Protein AF-0000000078665768 (afdb_homodimer)

Sequence (194 aa):
MGDEWSQWLDFDKANVEAVPESPGVCVMHARMKILYIGASPNIRQELMGRLSDPCTAKAKRFRYIVTPAFESVKEQQVKEYVGKHGKLPPCMEEQNTMGDEWSQWLDFDKANVEAVPESPGVCVMHARMKILYIGASPNIRQELMGRLSDPCTAKAKRFRYIVTPAFESVKEQQVKEYVGKHGKLPPCMEEQNT

Solvent-accessible surface area (backbone atoms only — not comparable to full-atom values): 10447 Å² total; per-residue (Å²): 133,69,91,49,69,51,68,82,35,63,59,43,71,71,55,43,69,69,42,61,86,36,26,5,29,37,41,28,24,34,59,72,42,58,32,37,77,43,60,31,75,35,32,25,59,51,51,56,56,35,65,72,31,81,67,53,48,60,32,42,30,30,32,40,31,55,34,90,60,17,67,61,50,36,51,50,53,51,50,53,48,27,73,74,66,73,47,72,38,71,62,63,53,78,74,78,118,132,72,91,48,70,51,69,82,35,64,59,44,70,71,57,44,69,67,40,61,87,36,27,6,29,38,42,29,24,34,60,71,42,59,32,37,76,44,60,32,76,34,32,26,60,51,51,57,56,35,64,73,31,81,65,52,47,60,31,42,29,30,30,40,31,56,32,92,58,17,66,61,52,35,52,51,52,49,48,52,46,27,71,74,65,72,48,73,37,70,60,63,53,78,75,77,117

Radius of gyration: 19.78 Å; Cα contacts (8 Å, |Δi|>4): 374; chains: 2; bounding box: 42×54×40 Å

Secondary structure (DSSP, 8-state):
--SSPPPPEE-SHHHHHTS-SSSEEEEEEPPP-EEEEEEESSHHHHHHHHHS-TTGGG--EEEEEE-TTHHHHHHHHHHHHHHHHSS--GGGS----/--SSPPPPEE-SHHHHHTS-SSSEEEEEEPPP-EEEEEEESSHHHHHHHHHS-TTGGG--EEEEEE-TTHHHHHHHHHHHHHHHHSS--GGGS----

Foldseek 3Di:
DDPDDDPDDPPDPVVVVVDDPDDDDDDDDDPDADQDQDFDPDVVVVVVVLCPPPRSVPDDDDDDDDDPPRVVVSVVVQVVVCVVVVDGHNNVPPPPD/DDPDDDPDDPPDPVVVVPDDPDDDDDDDDDPDADQDQDFDPDVVVVVVVLCPPPRSVPDDDDDDDDDPPRVVVSVVVQVVVCVVVVDGRNNVPPPPD

Nearest PDB structures (foldseek):
  6sgb-assembly1_DJ  TM=1.746E-01  e=7.276E+00  Trypanosoma brucei brucei

Organism: Nitrososphaera gargensis (strain Ga9.2) (NCBI:txid1237085)

Structure (mmCIF, N/CA/C/O backbone):
data_AF-0000000078665768-model_v1
#
loop_
_entity.id
_entity.type
_entity.pdbx_description
1 polymer 'GIY-YIG domain-containing protein'
#
loop_
_atom_site.group_PDB
_atom_site.id
_atom_site.type_symbol
_atom_site.label_atom_id
_atom_site.label_alt_id
_atom_site.label_comp_id
_atom_site.label_asym_id
_atom_site.label_entity_id
_atom_site.label_seq_id
_atom_site.pdbx_PDB_ins_code
_atom_site.Cartn_x
_atom_site.Cartn_y
_atom_site.Cartn_z
_atom_site.occupancy
_atom_site.B_iso_or_equiv
_atom_site.auth_seq_id
_atom_site.auth_comp_id
_atom_site.auth_asym_id
_atom_site.auth_atom_id
_atom_site.pdbx_PDB_model_num
ATOM 1 N N . MET A 1 1 ? 20.344 -18.969 -12.859 1 39.56 1 MET A N 1
ATOM 2 C CA . MET A 1 1 ? 19.578 -17.766 -12.539 1 39.56 1 MET A CA 1
ATOM 3 C C . MET A 1 1 ? 19.125 -17.797 -11.078 1 39.56 1 MET A C 1
ATOM 5 O O . MET A 1 1 ? 18.484 -18.75 -10.633 1 39.56 1 MET A O 1
ATOM 9 N N . GLY A 1 2 ? 19.656 -17.172 -10.039 1 49.53 2 GLY A N 1
ATOM 10 C CA . GLY A 1 2 ? 19.891 -17.406 -8.625 1 49.53 2 GLY A CA 1
ATOM 11 C C . GLY A 1 2 ? 18.656 -17.188 -7.77 1 49.53 2 GLY A C 1
ATOM 12 O O . GLY A 1 2 ? 17.672 -16.594 -8.234 1 49.53 2 GLY A O 1
ATOM 13 N N . ASP A 1 3 ? 18.375 -18.031 -6.629 1 68.06 3 ASP A N 1
ATOM 14 C CA . ASP A 1 3 ? 17.438 -18.297 -5.531 1 68.06 3 ASP A CA 1
ATOM 15 C C . ASP A 1 3 ? 17.125 -17.016 -4.773 1 68.06 3 ASP A C 1
ATOM 17 O O . ASP A 1 3 ? 17.016 -17.016 -3.547 1 68.06 3 ASP A O 1
ATOM 21 N N . GLU A 1 4 ? 17.125 -15.836 -5.637 1 89 4 GLU A N 1
ATOM 22 C CA . GLU A 1 4 ? 16.766 -14.609 -4.926 1 89 4 GLU A CA 1
ATOM 23 C C . GLU A 1 4 ? 15.523 -13.961 -5.52 1 89 4 GLU A C 1
ATOM 25 O O . GLU A 1 4 ? 15.234 -14.133 -6.703 1 89 4 GLU A O 1
ATOM 30 N N . TRP A 1 5 ? 14.867 -13.234 -4.77 1 95.62 5 TRP A N 1
ATOM 31 C CA . TRP A 1 5 ? 13.703 -12.477 -5.227 1 95.62 5 TRP A CA 1
ATOM 32 C C . TRP A 1 5 ? 14.125 -11.352 -6.168 1 95.62 5 TRP A C 1
ATOM 34 O O . TRP A 1 5 ? 15.141 -10.695 -5.945 1 95.62 5 TRP A O 1
ATOM 44 N N . SER A 1 6 ? 13.32 -11.164 -7.172 1 96.5 6 SER A N 1
ATOM 45 C CA . SER A 1 6 ? 13.523 -10.016 -8.047 1 96.5 6 SER A CA 1
ATOM 46 C C . SER A 1 6 ? 13.25 -8.703 -7.32 1 96.5 6 SER A C 1
ATOM 48 O O . SER A 1 6 ? 12.711 -8.703 -6.211 1 96.5 6 SER A O 1
ATOM 50 N N . GLN A 1 7 ? 13.664 -7.566 -7.953 1 95.12 7 GLN A N 1
ATOM 51 C CA . GLN A 1 7 ? 13.133 -6.281 -7.512 1 95.12 7 GLN A CA 1
ATOM 52 C C . GLN A 1 7 ? 11.641 -6.168 -7.809 1 95.12 7 GLN A C 1
ATOM 54 O O . GLN A 1 7 ? 11.094 -6.957 -8.586 1 95.12 7 GLN A O 1
ATOM 59 N N . TRP A 1 8 ? 11.023 -5.238 -7.09 1 95 8 TRP A N 1
ATOM 60 C CA . TRP A 1 8 ? 9.648 -4.938 -7.457 1 95 8 TRP A CA 1
ATOM 61 C C . TRP A 1 8 ? 9.57 -4.328 -8.852 1 95 8 TRP A C 1
ATOM 63 O O . TRP A 1 8 ? 10.32 -3.395 -9.164 1 95 8 TRP A O 1
ATOM 73 N N . LEU A 1 9 ? 8.734 -4.891 -9.648 1 97.38 9 LEU A N 1
ATOM 74 C CA . LEU A 1 9 ? 8.539 -4.445 -11.023 1 97.38 9 LEU A CA 1
ATOM 75 C C . LEU A 1 9 ? 7.117 -3.947 -11.234 1 97.38 9 LEU A C 1
ATOM 77 O O . LEU A 1 9 ? 6.172 -4.492 -10.664 1 97.38 9 LEU A O 1
ATOM 81 N N . ASP A 1 10 ? 6.98 -2.906 -12.07 1 96.88 10 ASP A N 1
ATOM 82 C CA . ASP A 1 10 ? 5.621 -2.498 -12.422 1 96.88 10 ASP A CA 1
ATOM 83 C C . ASP A 1 10 ? 4.84 -3.656 -13.031 1 96.88 10 ASP A C 1
ATOM 85 O O . ASP A 1 10 ? 5.383 -4.426 -13.828 1 96.88 10 ASP A O 1
ATOM 89 N N . PHE A 1 11 ? 3.629 -3.781 -12.625 1 97.44 11 PHE A N 1
ATOM 90 C CA . PHE A 1 11 ? 2.816 -4.871 -13.156 1 97.44 11 PHE A CA 1
ATOM 91 C C . PHE A 1 11 ? 2.184 -4.473 -14.484 1 97.44 11 PHE A C 1
ATOM 93 O O . PHE A 1 11 ? 1.053 -3.984 -14.516 1 97.44 11 PHE A O 1
ATOM 100 N N . ASP A 1 12 ? 2.891 -4.684 -15.477 1 96.81 12 ASP A N 1
ATOM 101 C CA . ASP A 1 12 ? 2.449 -4.426 -16.844 1 96.81 12 ASP A CA 1
ATOM 102 C C . ASP A 1 12 ? 2.984 -5.484 -17.812 1 96.81 12 ASP A C 1
ATOM 104 O O . ASP A 1 12 ? 3.807 -6.316 -17.422 1 96.81 12 ASP A O 1
ATOM 108 N N . LYS A 1 13 ? 2.447 -5.504 -19.031 1 96.75 13 LYS A N 1
ATOM 109 C CA . LYS A 1 13 ? 2.742 -6.559 -20 1 96.75 13 LYS A CA 1
ATOM 110 C C . LYS A 1 13 ? 4.238 -6.625 -20.297 1 96.75 13 LYS A C 1
ATOM 112 O O . LYS A 1 13 ? 4.805 -7.715 -20.406 1 96.75 13 LYS A O 1
ATOM 117 N N . ALA A 1 14 ? 4.852 -5.543 -20.406 1 98.06 14 ALA A N 1
ATOM 118 C CA . ALA A 1 14 ? 6.27 -5.496 -20.75 1 98.06 14 ALA A CA 1
ATOM 119 C C . ALA A 1 14 ? 7.113 -6.195 -19.688 1 98.06 14 ALA A C 1
ATOM 121 O O . ALA A 1 14 ? 7.953 -7.039 -20 1 98.06 14 ALA A O 1
ATOM 122 N N . ASN A 1 15 ? 6.883 -5.848 -18.453 1 98.31 15 ASN A N 1
ATOM 123 C CA . ASN A 1 15 ? 7.641 -6.453 -17.359 1 98.31 15 ASN A CA 1
ATOM 124 C C . ASN A 1 15 ? 7.309 -7.934 -17.203 1 98.31 15 ASN A C 1
ATOM 126 O O . ASN A 1 15 ? 8.18 -8.742 -16.875 1 98.31 15 ASN A O 1
ATOM 130 N N . VAL A 1 16 ? 6.078 -8.297 -17.406 1 97.88 16 VAL A N 1
ATOM 131 C CA . VAL A 1 16 ? 5.645 -9.68 -17.281 1 97.88 16 VAL A CA 1
ATOM 132 C C . VAL A 1 16 ? 6.297 -10.539 -18.359 1 97.88 16 VAL A C 1
ATOM 134 O O . VAL A 1 16 ? 6.746 -11.656 -18.094 1 97.88 16 VAL A O 1
ATOM 137 N N . GLU A 1 17 ? 6.398 -10.016 -19.531 1 97.81 17 GLU A N 1
ATOM 138 C CA . GLU A 1 17 ? 6.98 -10.758 -20.656 1 97.81 17 GLU A CA 1
ATOM 139 C C . GLU A 1 17 ? 8.469 -11 -20.438 1 97.81 17 GLU A C 1
ATOM 141 O O . GLU A 1 17 ? 9.047 -11.914 -21.031 1 97.81 17 GLU A O 1
ATOM 146 N N . ALA A 1 18 ? 9.07 -10.211 -19.625 1 97.88 18 ALA A N 1
ATOM 147 C CA . ALA A 1 18 ? 10.5 -10.336 -19.344 1 97.88 18 ALA A CA 1
ATOM 148 C C . ALA A 1 18 ? 10.758 -11.398 -18.281 1 97.88 18 ALA A C 1
ATOM 150 O O . ALA A 1 18 ? 11.906 -11.805 -18.078 1 97.88 18 ALA A O 1
ATOM 151 N N . VAL A 1 19 ? 9.742 -11.867 -17.625 1 97.62 19 VAL A N 1
ATOM 152 C CA . VAL A 1 19 ? 9.875 -12.898 -16.609 1 97.62 19 VAL A CA 1
ATOM 153 C C . VAL A 1 19 ? 10.211 -14.234 -17.266 1 97.62 19 VAL A C 1
ATOM 155 O O . VAL A 1 19 ? 9.633 -14.586 -18.297 1 97.62 19 VAL A O 1
ATOM 158 N N . PRO A 1 20 ? 11.109 -14.953 -16.625 1 97.81 20 PRO A N 1
ATOM 159 C CA . PRO A 1 20 ? 11.477 -16.25 -17.219 1 97.81 20 PRO A CA 1
ATOM 160 C C . PRO A 1 20 ? 10.32 -17.25 -17.203 1 97.81 20 PRO A C 1
ATOM 162 O O . PRO A 1 20 ? 9.484 -17.219 -16.312 1 97.81 20 PRO A O 1
ATOM 165 N N . GLU A 1 21 ? 10.297 -18.188 -18.25 1 97.81 21 GLU A N 1
ATOM 166 C CA . GLU A 1 21 ? 9.406 -19.344 -18.266 1 97.81 21 GLU A CA 1
ATOM 167 C C . GLU A 1 21 ? 9.953 -20.484 -17.406 1 97.81 21 GLU A C 1
ATOM 169 O O . GLU A 1 21 ? 10.469 -21.469 -17.938 1 97.81 21 GLU A O 1
ATOM 174 N N . SER A 1 22 ? 9.891 -20.359 -16.141 1 97.94 22 SER A N 1
ATOM 175 C CA . SER A 1 22 ? 10.438 -21.281 -15.156 1 97.94 22 SER A CA 1
ATOM 176 C C . SER A 1 22 ? 9.539 -21.391 -13.93 1 97.94 22 SER A C 1
ATOM 178 O O . SER A 1 22 ? 8.703 -20.516 -13.695 1 97.94 22 SER A O 1
ATOM 180 N N . PRO A 1 23 ? 9.633 -22.547 -13.266 1 98.31 23 PRO A N 1
ATOM 181 C CA . PRO A 1 23 ? 8.875 -22.641 -12.023 1 98.31 23 PRO A CA 1
ATOM 182 C C . PRO A 1 23 ? 9.227 -21.531 -11.039 1 98.31 23 PRO A C 1
ATOM 184 O O . PRO A 1 23 ? 10.391 -21.125 -10.938 1 98.31 23 PRO A O 1
ATOM 187 N N . GLY A 1 24 ? 8.211 -20.969 -10.391 1 98.12 24 GLY A N 1
ATOM 188 C CA . GLY A 1 24 ? 8.508 -19.891 -9.461 1 98.12 24 GLY A CA 1
ATOM 189 C C . GLY A 1 24 ? 7.293 -19.406 -8.688 1 98.12 24 GLY A C 1
ATOM 190 O O . GLY A 1 24 ? 6.223 -20.016 -8.766 1 98.12 24 GLY A O 1
ATOM 191 N N . VAL A 1 25 ? 7.508 -18.438 -7.816 1 98.44 25 VAL A N 1
ATOM 192 C CA . VAL A 1 25 ? 6.504 -17.781 -6.977 1 98.44 25 VAL A CA 1
ATOM 193 C C . VAL A 1 25 ? 6.441 -16.297 -7.297 1 98.44 25 VAL A C 1
ATOM 195 O O . VAL A 1 25 ? 7.473 -15.672 -7.57 1 98.44 25 VAL A O 1
ATOM 198 N N . CYS A 1 26 ? 5.211 -15.75 -7.258 1 98.31 26 CYS A N 1
ATOM 199 C CA . CYS A 1 26 ? 5.062 -14.305 -7.441 1 98.31 26 CYS A CA 1
ATOM 200 C C . CYS A 1 26 ? 4.215 -13.703 -6.328 1 98.31 26 CYS A C 1
ATOM 202 O O . CYS A 1 26 ? 3.365 -14.383 -5.75 1 98.31 26 CYS A O 1
ATOM 204 N N . VAL A 1 27 ? 4.512 -12.469 -6.012 1 97.5 27 VAL A N 1
ATOM 205 C CA . VAL A 1 27 ? 3.76 -11.656 -5.059 1 97.5 27 VAL A CA 1
ATOM 206 C C . VAL A 1 27 ? 3.355 -10.336 -5.711 1 97.5 27 VAL A C 1
ATOM 208 O O . VAL A 1 27 ? 4.168 -9.695 -6.375 1 97.5 27 VAL A O 1
ATOM 211 N N . MET A 1 28 ? 2.062 -10.008 -5.582 1 97.62 28 MET A N 1
ATOM 212 C CA . MET A 1 28 ? 1.532 -8.789 -6.184 1 97.62 28 MET A CA 1
ATOM 213 C C . MET A 1 28 ? 0.94 -7.871 -5.121 1 97.62 28 MET A C 1
ATOM 215 O O . MET A 1 28 ? 0.21 -8.328 -4.238 1 97.62 28 MET A O 1
ATOM 219 N N . HIS A 1 29 ? 1.256 -6.586 -5.199 1 95.25 29 HIS A N 1
ATOM 220 C CA . HIS A 1 29 ? 0.662 -5.652 -4.246 1 95.25 29 HIS A CA 1
ATOM 221 C C . HIS A 1 29 ? 0.034 -4.461 -4.957 1 95.25 29 HIS A C 1
ATOM 223 O O . HIS A 1 29 ? 0.433 -4.117 -6.074 1 95.25 29 HIS A O 1
ATOM 229 N N . ALA A 1 30 ? -1.021 -3.928 -4.293 1 90.31 30 ALA A N 1
ATOM 230 C CA . ALA A 1 30 ? -1.643 -2.693 -4.766 1 90.31 30 ALA A CA 1
ATOM 231 C C . ALA A 1 30 ? -0.787 -1.479 -4.418 1 90.31 30 ALA A C 1
ATOM 233 O O . ALA A 1 30 ? 0.245 -1.608 -3.754 1 90.31 30 ALA A O 1
ATOM 234 N N . ARG A 1 31 ? -1.158 -0.354 -4.984 1 83.81 31 ARG A N 1
ATOM 235 C CA . ARG A 1 31 ? -0.513 0.913 -4.652 1 83.81 31 ARG A CA 1
ATOM 236 C C . ARG A 1 31 ? -0.613 1.205 -3.16 1 83.81 31 ARG A C 1
ATOM 238 O O . ARG A 1 31 ? -1.545 0.749 -2.494 1 83.81 31 ARG A O 1
ATOM 245 N N . MET A 1 32 ? 0.444 1.87 -2.711 1 82.62 32 MET A N 1
ATOM 246 C CA . MET A 1 32 ? 0.333 2.387 -1.35 1 82.62 32 MET A CA 1
ATOM 247 C C . MET A 1 32 ? -0.966 3.166 -1.168 1 82.62 32 MET A C 1
ATOM 249 O O . MET A 1 32 ? -1.338 3.971 -2.023 1 82.62 32 MET A O 1
ATOM 253 N N . LYS A 1 33 ? -1.716 2.754 -0.225 1 86.81 33 LYS A N 1
ATOM 254 C CA . LYS A 1 33 ? -3.004 3.396 0.018 1 86.81 33 LYS A CA 1
ATOM 255 C C . LYS A 1 33 ? -2.861 4.57 0.982 1 86.81 33 LYS A C 1
ATOM 257 O O . LYS A 1 33 ? -2.607 4.375 2.172 1 86.81 33 LYS A O 1
ATOM 262 N N . ILE A 1 34 ? -2.941 5.754 0.447 1 94 34 ILE A N 1
ATOM 263 C CA . ILE A 1 34 ? -2.965 6.938 1.299 1 94 34 ILE A CA 1
ATOM 264 C C . ILE A 1 34 ? -4.254 6.957 2.121 1 94 34 ILE A C 1
ATOM 266 O O . ILE A 1 34 ? -5.348 6.793 1.576 1 94 34 ILE A O 1
ATOM 270 N N . LEU A 1 35 ? -4.098 7.109 3.428 1 94.94 35 LEU A N 1
ATOM 271 C CA . LEU A 1 35 ? -5.246 7.105 4.328 1 94.94 35 LEU A CA 1
ATOM 272 C C . LEU A 1 35 ? -5.66 8.531 4.684 1 94.94 35 LEU A C 1
ATOM 274 O O . LEU A 1 35 ? -6.84 8.797 4.922 1 94.94 35 LEU A O 1
ATOM 278 N N . TYR A 1 36 ? -4.645 9.383 4.742 1 97.31 36 TYR A N 1
ATOM 279 C CA . TYR A 1 36 ? -4.914 10.688 5.34 1 97.31 36 TYR A CA 1
ATOM 280 C C . TYR A 1 36 ? -3.906 11.727 4.867 1 97.31 36 TYR A C 1
ATOM 282 O O . TYR A 1 36 ? -2.715 11.43 4.746 1 97.31 36 TYR A O 1
ATOM 290 N N . ILE A 1 37 ? -4.461 12.859 4.574 1 97.94 37 ILE A N 1
ATOM 291 C CA . ILE A 1 37 ? -3.676 14.062 4.328 1 97.94 37 ILE A CA 1
ATOM 292 C C . ILE A 1 37 ? -4.133 15.172 5.273 1 97.94 37 ILE A C 1
ATOM 294 O O . ILE A 1 37 ? -5.301 15.57 5.254 1 97.94 37 ILE A O 1
ATOM 298 N N . GLY A 1 38 ? -3.207 15.656 6.039 1 97.5 38 GLY A N 1
ATOM 299 C CA . GLY A 1 38 ? -3.551 16.672 7.023 1 97.5 38 GLY A CA 1
ATOM 300 C C . GLY A 1 38 ? -2.648 17.891 6.961 1 97.5 38 GLY A C 1
ATOM 301 O O . GLY A 1 38 ? -1.585 17.859 6.34 1 97.5 38 GLY A O 1
ATOM 302 N N . ALA A 1 39 ? -3.131 18.984 7.555 1 97.62 39 ALA A N 1
ATOM 303 C CA . ALA A 1 39 ? -2.393 20.234 7.727 1 97.62 39 ALA A CA 1
ATOM 304 C C . ALA A 1 39 ? -2.76 20.906 9.039 1 97.62 39 ALA A C 1
ATOM 306 O O . ALA A 1 39 ? -3.896 20.797 9.508 1 97.62 39 ALA A O 1
ATOM 307 N N . SER A 1 40 ? -1.76 21.531 9.602 1 97.81 40 SER A N 1
ATOM 308 C CA . SER A 1 40 ? -1.971 22.219 10.875 1 97.81 40 SER A CA 1
ATOM 309 C C . SER A 1 40 ? -0.904 23.281 11.117 1 97.81 40 SER A C 1
ATOM 311 O O . SER A 1 40 ? 0.208 23.172 10.594 1 97.81 40 SER A O 1
ATOM 313 N N . PRO A 1 41 ? -1.251 24.312 11.938 1 98.12 41 PRO A N 1
ATOM 314 C CA . PRO A 1 41 ? -0.214 25.234 12.414 1 98.12 41 PRO A CA 1
ATOM 315 C C . PRO A 1 41 ? 0.793 24.578 13.344 1 98.12 41 PRO A C 1
ATOM 317 O O . PRO A 1 41 ? 1.843 25.141 13.641 1 98.12 41 PRO A O 1
ATOM 320 N N . ASN A 1 42 ? 0.449 23.438 13.742 1 98.06 42 ASN A N 1
ATOM 321 C CA . ASN A 1 42 ? 1.312 22.594 14.555 1 98.06 42 ASN A CA 1
ATOM 322 C C . ASN A 1 42 ? 1.242 21.141 14.117 1 98.06 42 ASN A C 1
ATOM 324 O O . ASN A 1 42 ? 0.434 20.359 14.633 1 98.06 42 ASN A O 1
ATOM 328 N N . ILE A 1 43 ? 2.215 20.734 13.266 1 97.69 43 ILE A N 1
ATOM 329 C CA . ILE A 1 43 ? 2.107 19.453 12.578 1 97.69 43 ILE A CA 1
ATOM 330 C C . ILE A 1 43 ? 2.367 18.312 13.562 1 97.69 43 ILE A C 1
ATOM 332 O O . ILE A 1 43 ? 1.804 17.234 13.422 1 97.69 43 ILE A O 1
ATOM 336 N N . ARG A 1 44 ? 3.205 18.547 14.57 1 98.06 44 ARG A N 1
ATOM 337 C CA . ARG A 1 44 ? 3.391 17.516 15.594 1 98.06 44 ARG A CA 1
ATOM 338 C C . ARG A 1 44 ? 2.076 17.203 16.297 1 98.06 44 ARG A C 1
ATOM 340 O O . ARG A 1 44 ? 1.722 16.031 16.453 1 98.06 44 ARG A O 1
ATOM 347 N N . GLN A 1 45 ? 1.338 18.219 16.672 1 97 45 GLN A N 1
ATOM 348 C CA . GLN A 1 45 ? 0.064 18.031 17.359 1 97 45 GLN A CA 1
ATOM 349 C C . GLN A 1 45 ? -0.941 17.312 16.469 1 97 45 GLN A C 1
ATOM 351 O O . GLN A 1 45 ? -1.698 16.469 16.938 1 97 45 GLN A O 1
ATOM 356 N N . GLU A 1 46 ? -0.965 17.703 15.266 1 96.19 46 GLU A N 1
ATOM 357 C CA . GLU A 1 46 ? -1.827 17.031 14.297 1 96.19 46 GLU A CA 1
ATOM 358 C C . GLU A 1 46 ? -1.546 15.531 14.266 1 96.19 46 GLU A C 1
ATOM 360 O O . GLU A 1 46 ? -2.465 14.719 14.391 1 96.19 46 GLU A O 1
ATOM 365 N N . LEU A 1 47 ? -0.315 15.148 14.188 1 97.69 47 LEU A N 1
ATOM 366 C CA . LEU A 1 47 ? 0.094 13.75 14.125 1 97.69 47 LEU A CA 1
ATOM 367 C C . LEU A 1 47 ? -0.201 13.039 15.445 1 97.69 47 LEU A C 1
ATOM 369 O O . LEU A 1 47 ? -0.64 11.891 15.445 1 97.69 47 LEU A O 1
ATOM 373 N N . MET A 1 48 ? 0.014 13.766 16.484 1 96.94 48 MET A N 1
ATOM 374 C CA . MET A 1 48 ? -0.284 13.18 17.797 1 96.94 48 MET A CA 1
ATOM 375 C C . MET A 1 48 ? -1.763 12.828 17.906 1 96.94 48 MET A C 1
ATOM 377 O O . MET A 1 48 ? -2.111 11.758 18.422 1 96.94 48 MET A O 1
ATOM 381 N N . GLY A 1 49 ? -2.582 13.664 17.406 1 95.56 49 GLY A N 1
ATOM 382 C CA . GLY A 1 49 ? -4.016 13.414 17.406 1 95.56 49 GLY A CA 1
ATOM 383 C C . GLY A 1 49 ? -4.402 12.211 16.562 1 95.56 49 GLY A C 1
ATOM 384 O O . GLY A 1 49 ? -5.348 11.492 16.891 1 95.56 49 GLY A O 1
ATOM 385 N N . ARG A 1 50 ? -3.645 11.945 15.57 1 96.25 50 ARG A N 1
ATOM 386 C CA . ARG A 1 50 ? -3.971 10.867 14.641 1 96.25 50 ARG A CA 1
ATOM 387 C C . ARG A 1 50 ? -3.588 9.508 15.219 1 96.25 50 ARG A C 1
ATOM 389 O O . ARG A 1 50 ? -4.09 8.477 14.781 1 96.25 50 ARG A O 1
ATOM 396 N N . LEU A 1 51 ? -2.744 9.5 16.234 1 95.94 51 LEU A N 1
ATOM 397 C CA . LEU A 1 51 ? -2.32 8.25 16.844 1 95.94 51 LEU A CA 1
ATOM 398 C C . LEU A 1 51 ? -3.486 7.578 17.562 1 95.94 51 LEU A C 1
ATOM 400 O O . LEU A 1 51 ? -3.541 6.348 17.656 1 95.94 51 LEU A O 1
ATOM 404 N N . SER A 1 52 ? -4.367 8.398 17.953 1 93.31 52 SER A N 1
ATOM 405 C CA . SER A 1 52 ? -5.473 7.855 18.734 1 93.31 52 SER A CA 1
ATOM 406 C C . SER A 1 52 ? -6.734 7.727 17.891 1 93.31 52 SER A C 1
ATOM 408 O O . SER A 1 52 ? -7.758 7.227 18.359 1 93.31 52 SER A O 1
ATOM 410 N N . ASP A 1 53 ? -6.703 8.164 16.703 1 93.75 53 ASP A N 1
ATOM 411 C CA . ASP A 1 53 ? -7.836 8.047 15.797 1 93.75 53 ASP A CA 1
ATOM 412 C C . ASP A 1 53 ? -7.93 6.645 15.211 1 93.75 53 ASP A C 1
ATOM 414 O O . ASP A 1 53 ? -6.973 6.152 14.609 1 93.75 53 ASP A O 1
ATOM 418 N N . PRO A 1 54 ? -9.086 6.016 15.312 1 91.94 54 PRO A N 1
ATOM 419 C CA . PRO A 1 54 ? -9.219 4.621 14.883 1 91.94 54 PRO A CA 1
ATOM 420 C C . PRO A 1 54 ? -8.953 4.434 13.391 1 91.94 54 PRO A C 1
ATOM 422 O O . PRO A 1 54 ? -8.484 3.371 12.977 1 91.94 54 PRO A O 1
ATOM 425 N N . CYS A 1 55 ? -9.242 5.383 12.602 1 92.75 55 CYS A N 1
ATOM 426 C CA . CYS A 1 55 ? -9.031 5.27 11.156 1 92.75 55 CYS A CA 1
ATOM 427 C C . CYS A 1 55 ? -7.555 5.438 10.812 1 92.75 55 CYS A C 1
ATOM 429 O O . CYS A 1 55 ? -6.965 4.57 10.164 1 92.75 55 CYS A O 1
ATOM 431 N N . THR A 1 56 ? -6.926 6.453 11.352 1 94.69 56 THR A N 1
ATOM 432 C CA . THR A 1 56 ? -5.547 6.758 10.984 1 94.69 56 THR A CA 1
ATOM 433 C C . THR A 1 56 ? -4.574 5.871 11.758 1 94.69 56 THR A C 1
ATOM 435 O O . THR A 1 56 ? -3.42 5.711 11.359 1 94.69 56 THR A O 1
ATOM 438 N N . ALA A 1 57 ? -5.094 5.324 12.766 1 89.75 57 ALA A N 1
ATOM 439 C CA . ALA A 1 57 ? -4.242 4.43 13.539 1 89.75 57 ALA A CA 1
ATOM 440 C C . ALA A 1 57 ? -3.824 3.213 12.719 1 89.75 57 ALA A C 1
ATOM 442 O O . ALA A 1 57 ? -2.875 2.512 13.07 1 89.75 57 ALA A O 1
ATOM 443 N N . LYS A 1 58 ? -4.469 2.982 11.641 1 87 58 LYS A N 1
ATOM 444 C CA . LYS A 1 58 ? -4.145 1.888 10.727 1 87 58 LYS A CA 1
ATOM 445 C C . LYS A 1 58 ? -2.959 2.246 9.836 1 87 58 LYS A C 1
ATOM 447 O O . LYS A 1 58 ? -2.416 1.385 9.141 1 87 58 LYS A O 1
ATOM 452 N N . ALA A 1 59 ? -2.521 3.457 9.914 1 94.88 59 ALA A N 1
ATOM 453 C CA . ALA A 1 59 ? -1.401 3.887 9.086 1 94.88 59 ALA A CA 1
ATOM 454 C C . ALA A 1 59 ? -0.097 3.238 9.539 1 94.88 59 ALA A C 1
ATOM 456 O O . ALA A 1 59 ? 0.104 3.004 10.734 1 94.88 59 ALA A O 1
ATOM 457 N N . LYS A 1 60 ? 0.71 2.902 8.609 1 93.81 60 LYS A N 1
ATOM 458 C CA . LYS A 1 60 ? 2.014 2.314 8.906 1 93.81 60 LYS A CA 1
ATOM 459 C C . LYS A 1 60 ? 3.105 3.381 8.922 1 93.81 60 LYS A C 1
ATOM 461 O O . LYS A 1 60 ? 3.979 3.369 9.789 1 93.81 60 LYS A O 1
ATOM 466 N N . ARG A 1 61 ? 3.029 4.277 8 1 96.12 61 ARG A N 1
ATOM 467 C CA . ARG A 1 61 ? 4.055 5.309 7.891 1 96.12 61 ARG A CA 1
ATOM 468 C C . ARG A 1 61 ? 3.432 6.676 7.629 1 96.12 61 ARG A C 1
ATOM 470 O O . ARG A 1 61 ? 2.258 6.77 7.262 1 96.12 61 ARG A O 1
ATOM 477 N N . PHE A 1 62 ? 4.223 7.691 7.871 1 97.81 62 PHE A N 1
ATOM 478 C CA . PHE A 1 62 ? 3.854 9.062 7.547 1 97.81 62 PHE A CA 1
ATOM 479 C C . PHE A 1 62 ? 5.07 9.852 7.074 1 97.81 62 PHE A C 1
ATOM 481 O O . PHE A 1 62 ? 6.211 9.453 7.312 1 97.81 62 PHE A O 1
ATOM 488 N N . ARG A 1 63 ? 4.777 10.945 6.383 1 97.81 63 ARG A N 1
ATOM 489 C CA . ARG A 1 63 ? 5.77 11.977 6.09 1 97.81 63 ARG A CA 1
ATOM 490 C C . ARG A 1 63 ? 5.176 13.367 6.238 1 97.81 63 ARG A C 1
ATOM 492 O O . ARG A 1 63 ? 3.955 13.523 6.297 1 97.81 63 ARG A O 1
ATOM 499 N N . TYR A 1 64 ? 6.133 14.297 6.363 1 98.38 64 TYR A N 1
ATOM 500 C CA . TYR A 1 64 ? 5.633 15.648 6.594 1 98.38 64 TYR A CA 1
ATOM 501 C C . TYR A 1 64 ?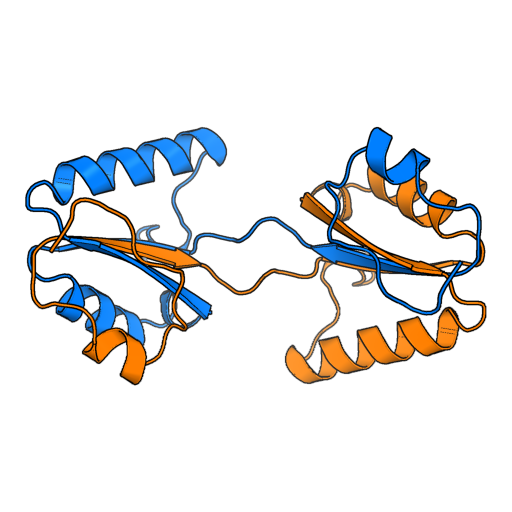 6.555 16.688 5.965 1 98.38 64 TYR A C 1
ATOM 503 O O . TYR A 1 64 ? 7.699 16.391 5.629 1 98.38 64 TYR A O 1
ATOM 511 N N . ILE A 1 65 ? 6.02 17.891 5.727 1 98 65 ILE A N 1
ATOM 512 C CA . ILE A 1 65 ? 6.766 19.078 5.324 1 98 65 ILE A CA 1
ATOM 513 C C . ILE A 1 65 ? 6.426 20.25 6.25 1 98 65 ILE A C 1
ATOM 515 O O . ILE A 1 65 ? 5.258 20.453 6.594 1 98 65 ILE A O 1
ATOM 519 N N . VAL A 1 66 ? 7.531 20.906 6.715 1 97.81 66 VAL A N 1
ATOM 520 C CA . VAL A 1 66 ? 7.34 22.141 7.469 1 97.81 66 VAL A CA 1
ATOM 521 C C . VAL A 1 66 ? 7.215 23.328 6.508 1 97.81 66 VAL A C 1
ATOM 523 O O . VAL A 1 66 ? 8.102 23.562 5.684 1 97.81 66 VAL A O 1
ATOM 526 N N . THR A 1 67 ? 6.066 23.953 6.625 1 97.75 67 THR A N 1
ATOM 527 C CA . THR A 1 67 ? 5.828 25.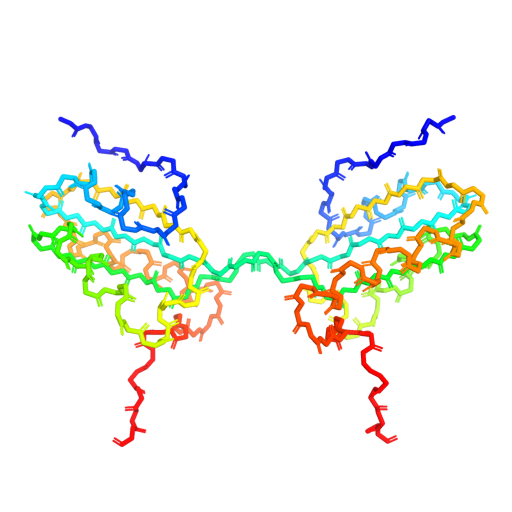078 5.719 1 97.75 67 THR A CA 1
ATOM 528 C C . THR A 1 67 ? 4.754 26.016 6.277 1 97.75 67 THR A C 1
ATOM 530 O O . THR A 1 67 ? 3.723 25.547 6.77 1 97.75 67 THR A O 1
ATOM 533 N N . PRO A 1 68 ? 5.004 27.359 6.184 1 96.56 68 PRO A N 1
ATOM 534 C CA . PRO A 1 68 ? 3.949 28.297 6.594 1 96.56 68 PRO A CA 1
ATOM 535 C C . PRO A 1 68 ? 2.738 28.266 5.664 1 96.56 68 PRO A C 1
ATOM 537 O O . PRO A 1 68 ? 1.646 28.688 6.051 1 96.56 68 PRO A O 1
ATOM 540 N N . ALA A 1 69 ? 2.893 27.781 4.461 1 97.19 69 ALA A N 1
ATOM 541 C CA . ALA A 1 69 ? 1.806 27.703 3.49 1 97.19 69 ALA A CA 1
ATOM 542 C C . ALA A 1 69 ? 1.092 26.344 3.588 1 97.19 69 ALA A C 1
ATOM 544 O O . ALA A 1 69 ? 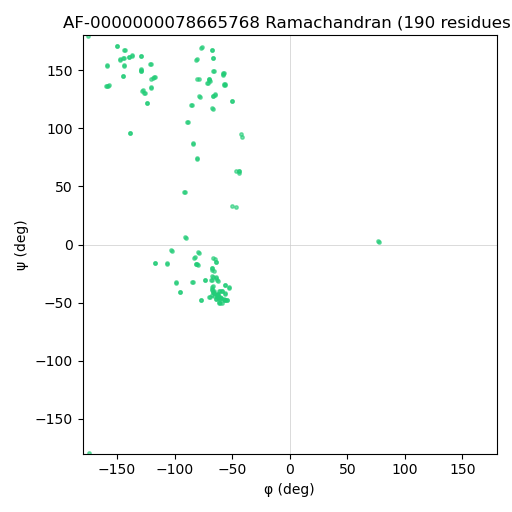0.782 25.734 2.57 1 97.19 69 ALA A O 1
ATOM 545 N N . PHE A 1 70 ? 0.813 25.938 4.801 1 97.31 70 PHE A N 1
ATOM 546 C CA . PHE A 1 70 ? 0.355 24.562 5.02 1 97.31 70 PHE A CA 1
ATOM 547 C C . PHE A 1 70 ? -1.036 24.359 4.434 1 97.31 70 PHE A C 1
ATOM 549 O O . PHE A 1 70 ? -1.348 23.281 3.922 1 97.31 70 PHE A O 1
ATOM 556 N N . GLU A 1 71 ? -1.889 25.344 4.375 1 97.69 71 GLU A N 1
ATOM 557 C CA . GLU A 1 71 ? -3.227 25.188 3.81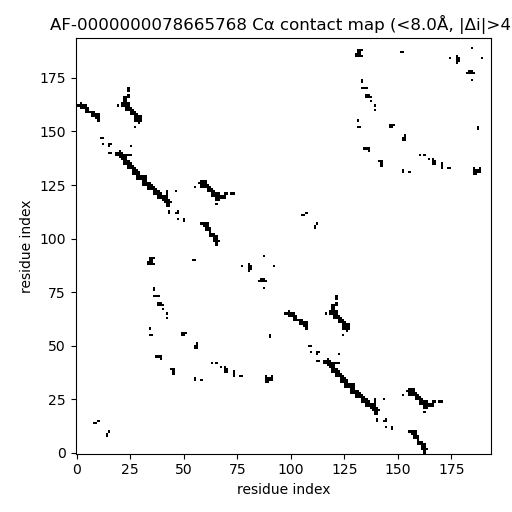1 1 97.69 71 GLU A CA 1
ATOM 558 C C . GLU A 1 71 ? -3.17 24.984 2.299 1 97.69 71 GLU A C 1
ATOM 560 O O . GLU A 1 71 ? -3.824 24.094 1.761 1 97.69 71 GLU A O 1
ATOM 565 N N . SER A 1 72 ? -2.389 25.781 1.683 1 97.5 72 SER A N 1
ATOM 566 C CA . SER A 1 72 ? -2.266 25.672 0.231 1 97.5 72 SER A CA 1
ATOM 567 C C . SER A 1 72 ? -1.618 24.359 -0.183 1 97.5 72 SER A C 1
ATOM 569 O O . SER A 1 72 ? -2.039 23.734 -1.159 1 97.5 72 SER A O 1
ATOM 571 N N . VAL A 1 73 ? -0.639 23.969 0.519 1 96.94 73 VAL A N 1
ATOM 572 C CA . VAL A 1 73 ? 0.056 22.719 0.219 1 96.94 73 VAL A CA 1
ATOM 573 C C . VAL A 1 73 ? -0.896 21.547 0.407 1 96.94 73 VAL A C 1
ATOM 575 O O . VAL A 1 73 ? -0.943 20.641 -0.428 1 96.94 73 VAL A O 1
ATOM 578 N N . LYS A 1 74 ? -1.593 21.547 1.5 1 97.69 74 LYS A N 1
ATOM 579 C CA . LYS A 1 74 ? -2.58 20.5 1.714 1 97.69 74 LYS A CA 1
ATOM 580 C C . LYS A 1 74 ? -3.586 20.453 0.568 1 97.69 74 LYS A C 1
ATOM 582 O O . LYS A 1 74 ? -3.893 19.375 0.051 1 97.69 74 LYS A O 1
ATOM 587 N N . GLU A 1 75 ? -4.109 21.562 0.194 1 97.5 75 GLU A N 1
ATOM 588 C CA . GLU A 1 75 ? -5.082 21.625 -0.892 1 97.5 75 GLU A CA 1
ATOM 589 C C . GLU A 1 75 ? -4.52 21.016 -2.174 1 97.5 75 GLU A C 1
ATOM 591 O O . GLU A 1 75 ? -5.219 20.281 -2.877 1 97.5 75 GLU A O 1
ATOM 596 N N . GLN A 1 76 ? -3.322 21.344 -2.404 1 97.44 76 GLN A N 1
ATOM 597 C CA . GLN A 1 76 ? -2.656 20.797 -3.586 1 97.44 76 GLN A CA 1
ATOM 598 C C . GLN A 1 76 ? -2.545 19.281 -3.51 1 97.44 76 GLN A C 1
ATOM 600 O O . GLN A 1 76 ? -2.83 18.578 -4.484 1 97.44 76 GLN A O 1
ATOM 605 N N . GLN A 1 77 ? -2.133 18.781 -2.359 1 97 77 GLN A N 1
ATOM 606 C CA . GLN A 1 77 ? -1.995 17.344 -2.164 1 97 77 GLN A CA 1
ATOM 607 C C . GLN A 1 77 ? -3.338 16.625 -2.318 1 97 77 GLN A C 1
ATOM 609 O O . GLN A 1 77 ? -3.416 15.562 -2.932 1 97 77 GLN A O 1
ATOM 614 N N . VAL A 1 78 ? -4.34 17.188 -1.763 1 97.12 78 VAL A N 1
ATOM 615 C CA . VAL A 1 78 ? -5.676 16.594 -1.834 1 97.12 78 VAL A CA 1
ATOM 616 C C . VAL A 1 78 ? -6.18 16.641 -3.275 1 97.12 78 VAL A C 1
ATOM 618 O O . VAL A 1 78 ? -6.738 15.648 -3.768 1 97.12 78 VAL A O 1
ATOM 621 N N . LYS A 1 79 ? -5.973 17.75 -3.908 1 97.19 79 LYS A N 1
ATOM 622 C CA . LYS A 1 79 ? -6.363 17.875 -5.309 1 97.19 79 LYS A CA 1
ATOM 623 C C . LYS A 1 79 ? -5.695 16.812 -6.168 1 97.19 79 LYS A C 1
ATOM 625 O O . LYS A 1 79 ? -6.352 16.156 -6.988 1 97.19 79 LYS A O 1
ATOM 630 N N . GLU A 1 80 ? -4.461 16.672 -5.969 1 95.94 80 GLU A N 1
ATOM 631 C CA . GLU A 1 80 ? -3.707 15.664 -6.699 1 95.94 80 GLU A CA 1
ATOM 632 C C . GLU A 1 80 ? -4.246 14.258 -6.422 1 95.94 80 GLU A C 1
ATOM 634 O O . GLU A 1 80 ? -4.414 13.461 -7.344 1 95.94 80 GLU A O 1
ATOM 639 N N . TYR A 1 81 ? -4.465 13.961 -5.223 1 95 81 TYR A N 1
ATOM 640 C CA . TYR A 1 81 ? -5 12.664 -4.84 1 95 81 TYR A CA 1
ATOM 641 C C . TYR A 1 81 ? -6.355 12.414 -5.492 1 95 81 TYR A C 1
ATOM 643 O O . TYR A 1 81 ? -6.582 11.359 -6.086 1 95 81 TYR A O 1
ATOM 651 N N . VAL A 1 82 ? -7.215 13.375 -5.359 1 94.81 82 VAL A N 1
ATOM 652 C CA . VAL A 1 82 ? -8.562 13.25 -5.902 1 94.81 82 VAL A CA 1
ATOM 653 C C . VAL A 1 82 ? -8.5 13.125 -7.422 1 94.81 82 VAL A C 1
ATOM 655 O O . VAL A 1 82 ? -9.266 12.367 -8.023 1 94.81 82 VAL A O 1
ATOM 658 N N . GLY A 1 83 ? -7.684 13.922 -7.992 1 94 83 GLY A N 1
ATOM 659 C CA . GLY A 1 83 ? -7.484 13.797 -9.43 1 94 83 GLY A CA 1
ATOM 660 C C . GLY A 1 83 ? -7.117 12.391 -9.859 1 94 83 GLY A C 1
ATOM 661 O O . GLY A 1 83 ? -7.582 11.914 -10.898 1 94 83 GLY A O 1
ATOM 662 N N . LYS A 1 84 ? -6.367 11.695 -9.109 1 88.44 84 LYS A N 1
ATOM 663 C CA . LYS A 1 84 ? -5.855 10.367 -9.422 1 88.44 84 LYS A CA 1
ATOM 664 C C . LYS A 1 84 ? -6.863 9.289 -9.039 1 88.44 84 LYS A C 1
ATOM 666 O O . LYS A 1 84 ? -6.98 8.266 -9.727 1 88.44 84 LYS A O 1
ATOM 671 N N . HIS A 1 85 ? -7.617 9.516 -8.016 1 89.5 85 HIS A N 1
ATOM 672 C CA . HIS A 1 85 ? -8.398 8.43 -7.43 1 89.5 85 HIS A CA 1
ATOM 673 C C . HIS A 1 85 ? -9.898 8.711 -7.539 1 89.5 85 HIS A C 1
ATOM 675 O O . HIS A 1 85 ? -10.719 7.812 -7.344 1 89.5 85 HIS A O 1
ATOM 681 N N . GLY A 1 86 ? -10.195 9.836 -7.793 1 91.62 86 GLY A N 1
ATOM 682 C CA . GLY A 1 86 ? -11.586 10.211 -7.965 1 91.62 86 GLY A CA 1
ATOM 683 C C . GLY A 1 86 ? -12.336 10.352 -6.652 1 91.62 86 GLY A C 1
ATOM 684 O O . GLY A 1 86 ? -13.555 10.531 -6.641 1 91.62 86 GLY A O 1
ATOM 685 N N . LYS A 1 87 ? -11.719 10.188 -5.539 1 92.69 87 LYS A N 1
ATOM 686 C CA . LYS A 1 87 ? -12.32 10.305 -4.215 1 92.69 87 LYS A CA 1
ATOM 687 C C . LYS A 1 87 ? -11.297 10.773 -3.186 1 92.69 87 LYS A C 1
ATOM 689 O O . LYS A 1 87 ? -10.102 10.812 -3.467 1 92.69 87 LYS A O 1
ATOM 694 N N . LEU A 1 88 ? -11.742 11.109 -1.969 1 94.44 88 LEU A N 1
ATOM 695 C CA . LEU A 1 88 ? -10.859 11.5 -0.875 1 94.44 88 LEU A CA 1
ATOM 696 C C . LEU A 1 88 ? -10.25 10.273 -0.203 1 94.44 88 LEU A C 1
ATOM 698 O O . LEU A 1 88 ? -10.812 9.18 -0.273 1 94.44 88 LEU A O 1
ATOM 702 N N . PRO A 1 89 ? -9.125 10.562 0.488 1 94.81 89 PRO A N 1
ATOM 703 C CA . PRO A 1 89 ? -8.602 9.461 1.296 1 94.81 89 PRO A CA 1
ATOM 704 C C . PRO A 1 89 ? -9.609 8.945 2.322 1 94.81 89 PRO A C 1
ATOM 706 O O . PRO A 1 89 ? -10.398 9.727 2.859 1 94.81 89 PRO A O 1
ATOM 709 N N . PRO A 1 90 ? -9.562 7.734 2.564 1 91.5 90 PRO A N 1
ATOM 710 C CA . PRO A 1 90 ? -10.594 7.086 3.375 1 91.5 90 PRO A CA 1
ATOM 711 C C . PRO A 1 90 ? -10.758 7.73 4.754 1 91.5 90 PRO A C 1
ATOM 713 O O . PRO A 1 90 ? -11.867 7.773 5.293 1 91.5 90 PRO A O 1
ATOM 716 N N . CYS A 1 91 ? -9.695 8.195 5.324 1 95.5 91 CYS A N 1
ATOM 717 C CA . CYS A 1 91 ? -9.781 8.711 6.684 1 95.5 91 CYS A CA 1
ATOM 718 C C . CYS A 1 91 ? -10.086 10.203 6.676 1 95.5 91 CYS A C 1
ATOM 720 O O . CYS A 1 91 ? -9.961 10.875 7.703 1 95.5 91 CYS A O 1
ATOM 722 N N . MET A 1 92 ? -10.328 10.695 5.539 1 93.88 92 MET A N 1
ATOM 723 C CA . MET A 1 92 ? -10.711 12.094 5.43 1 93.88 92 MET A CA 1
ATOM 724 C C . MET A 1 92 ? -12.203 12.227 5.121 1 93.88 92 MET A C 1
ATOM 726 O O . MET A 1 92 ? -12.758 13.328 5.18 1 93.88 92 MET A O 1
ATOM 730 N N . GLU A 1 93 ? -12.828 11.078 4.656 1 74.44 93 GLU A N 1
ATOM 731 C CA . GLU A 1 93 ? -14.258 11.117 4.359 1 74.44 93 GLU A CA 1
ATOM 732 C C . GLU A 1 93 ? -15.078 11.312 5.629 1 74.44 93 GLU A C 1
ATOM 734 O O . GLU A 1 93 ? -14.703 10.828 6.699 1 74.44 93 GLU A O 1
ATOM 739 N N . GLU A 1 94 ? -15.859 12.484 5.77 1 56.66 94 GLU A N 1
ATOM 740 C CA . GLU A 1 94 ? -16.781 12.742 6.867 1 56.66 94 GLU A CA 1
ATOM 741 C C . GLU A 1 94 ? -17.578 11.484 7.23 1 56.66 94 GLU A C 1
ATOM 743 O O . GLU A 1 94 ? -18.109 10.805 6.352 1 56.66 94 GLU A O 1
ATOM 748 N N . GLN A 1 95 ? -17.172 10.633 8.164 1 41.28 95 GLN A N 1
ATOM 749 C CA . GLN A 1 95 ? -18.078 9.633 8.727 1 41.28 95 GLN A CA 1
ATOM 750 C C . GLN A 1 95 ? -19.438 10.242 9.047 1 41.28 95 GLN A C 1
ATOM 752 O O . GLN A 1 95 ? -19.547 11.133 9.891 1 41.28 95 GLN A O 1
ATOM 757 N N . ASN A 1 96 ? -20.109 10.695 8.07 1 38.88 96 ASN A N 1
ATOM 758 C CA . ASN A 1 96 ? -21.484 10.945 8.461 1 38.88 96 ASN A CA 1
ATOM 759 C C . ASN A 1 96 ? -22.047 9.797 9.297 1 38.88 96 ASN A C 1
ATOM 761 O O . ASN A 1 96 ? -22.188 8.68 8.797 1 38.88 96 ASN A O 1
ATOM 765 N N . THR A 1 97 ? -21.547 9.5 10.367 1 28.45 97 THR A N 1
ATOM 766 C CA . THR A 1 97 ? -22.547 8.961 11.266 1 28.45 97 THR A CA 1
ATOM 767 C C . THR A 1 97 ? -23.578 10.023 11.633 1 28.45 97 THR A C 1
ATOM 769 O O . THR A 1 97 ? -23.234 11.203 11.758 1 28.45 97 THR A O 1
ATOM 772 N N . MET B 1 1 ? 15.039 25.219 8.617 1 39.44 1 MET B N 1
ATOM 773 C CA . MET B 1 1 ? 14.68 23.812 8.438 1 39.44 1 MET B CA 1
ATOM 774 C C . MET B 1 1 ? 13.914 23.609 7.141 1 39.44 1 MET B C 1
ATOM 776 O O . MET B 1 1 ? 12.891 24.266 6.902 1 39.44 1 MET B O 1
ATOM 780 N N . GLY B 1 2 ? 14.359 23.156 5.957 1 49.81 2 GLY B N 1
ATOM 781 C CA . GLY B 1 2 ? 14.164 23.406 4.539 1 49.81 2 GLY B CA 1
ATOM 782 C C . GLY B 1 2 ? 12.914 22.734 3.984 1 49.81 2 GLY B C 1
ATOM 783 O O . GLY B 1 2 ? 12.336 21.859 4.633 1 49.81 2 GLY B O 1
ATOM 784 N N . ASP B 1 3 ? 12.094 23.406 2.979 1 68.25 3 ASP B N 1
ATOM 785 C CA . ASP B 1 3 ? 10.914 23.297 2.131 1 68.25 3 ASP B CA 1
ATOM 786 C C . ASP B 1 3 ? 10.875 21.953 1.417 1 68.25 3 ASP B C 1
ATOM 788 O O . ASP B 1 3 ? 10.508 21.875 0.244 1 68.25 3 ASP B O 1
ATOM 792 N N . GLU B 1 4 ? 11.461 20.875 2.205 1 89.19 4 GLU B N 1
ATOM 793 C CA . GLU B 1 4 ? 11.398 19.578 1.541 1 89.19 4 GLU B CA 1
ATOM 794 C C . GLU B 1 4 ? 10.625 18.578 2.385 1 89.19 4 GLU B C 1
ATOM 796 O O . GLU B 1 4 ? 10.57 18.688 3.611 1 89.19 4 GLU B O 1
ATOM 801 N N . TRP B 1 5 ? 10.102 17.625 1.775 1 95.62 5 TRP B N 1
ATOM 802 C CA . TRP B 1 5 ? 9.414 16.547 2.463 1 95.62 5 TRP B CA 1
ATOM 803 C C . TRP B 1 5 ? 10.406 15.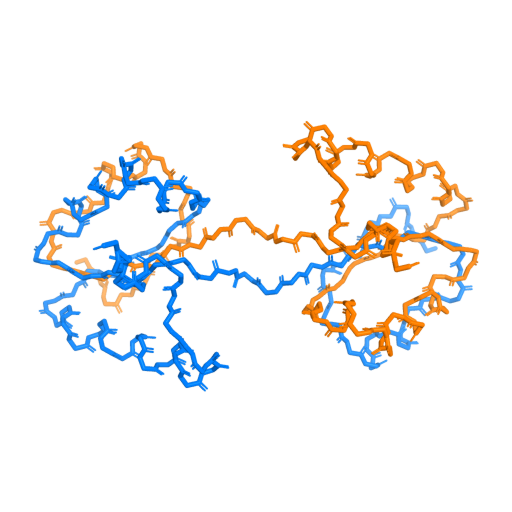672 3.232 1 95.62 5 TRP B C 1
ATOM 805 O O . TRP B 1 5 ? 11.5 15.398 2.748 1 95.62 5 TRP B O 1
ATOM 815 N N . SER B 1 6 ? 9.961 15.258 4.398 1 96.56 6 SER B N 1
ATOM 816 C CA . SER B 1 6 ? 10.75 14.289 5.156 1 96.56 6 SER B CA 1
ATOM 817 C C . SER B 1 6 ? 10.781 12.938 4.453 1 96.56 6 SER B C 1
ATOM 819 O O . SER B 1 6 ? 10.031 12.703 3.5 1 96.56 6 SER B O 1
ATOM 821 N N . GLN B 1 7 ? 11.703 12.023 4.918 1 95.12 7 GLN B N 1
ATOM 822 C CA . GLN B 1 7 ? 11.562 10.617 4.555 1 95.12 7 GLN B CA 1
ATOM 823 C C . GLN B 1 7 ? 10.312 10.008 5.188 1 95.12 7 GLN B C 1
ATOM 825 O O . GLN B 1 7 ? 9.727 10.594 6.102 1 95.12 7 GLN B O 1
ATOM 830 N N . TRP B 1 8 ? 9.906 8.906 4.594 1 95 8 TRP B N 1
ATOM 831 C CA . TRP B 1 8 ? 8.844 8.164 5.258 1 95 8 TRP B CA 1
ATOM 832 C C . TRP B 1 8 ? 9.312 7.629 6.605 1 95 8 TRP B C 1
ATOM 834 O O . TRP B 1 8 ? 10.383 7.031 6.703 1 95 8 TRP B O 1
ATOM 844 N N . LEU B 1 9 ? 8.547 7.887 7.602 1 97.38 9 LEU B N 1
ATOM 845 C CA . LEU B 1 9 ? 8.836 7.457 8.961 1 97.38 9 LEU B CA 1
ATOM 846 C C . LEU B 1 9 ? 7.762 6.508 9.477 1 97.38 9 LEU B C 1
ATOM 848 O O . LEU B 1 9 ? 6.582 6.672 9.164 1 97.38 9 LEU B O 1
ATOM 852 N N . ASP B 1 10 ? 8.18 5.516 10.281 1 96.88 10 ASP B N 1
ATOM 853 C CA . ASP B 1 10 ? 7.168 4.676 10.914 1 96.88 10 ASP B CA 1
ATOM 854 C C . ASP B 1 10 ? 6.203 5.52 11.75 1 96.88 10 ASP B C 1
ATOM 856 O O . ASP B 1 10 ? 6.621 6.461 12.422 1 96.88 10 ASP B O 1
ATOM 860 N N . PHE B 1 11 ? 4.973 5.207 11.633 1 97.44 11 PHE B N 1
ATOM 861 C CA . PHE B 1 11 ? 3.984 5.973 12.391 1 97.44 11 PHE B CA 1
ATOM 862 C C . PHE B 1 11 ? 3.857 5.438 13.812 1 97.44 11 PHE B C 1
ATOM 864 O O . PHE B 1 11 ? 3.008 4.586 14.086 1 97.44 11 PHE B O 1
ATOM 871 N N . ASP B 1 12 ? 4.66 5.926 14.617 1 96.81 12 ASP B N 1
ATOM 872 C CA . ASP B 1 12 ? 4.668 5.59 16.031 1 96.81 12 ASP B CA 1
ATOM 873 C C . ASP B 1 12 ? 5.016 6.809 16.891 1 96.81 12 ASP B C 1
ATOM 875 O O . ASP B 1 12 ? 5.387 7.855 16.359 1 96.81 12 ASP B O 1
ATOM 879 N N . LYS B 1 13 ? 4.801 6.684 18.203 1 96.75 13 LYS B N 1
ATOM 880 C CA . LYS B 1 13 ? 4.934 7.816 19.109 1 96.75 13 LYS B CA 1
ATOM 881 C C . LYS B 1 13 ? 6.344 8.406 19.062 1 96.75 13 LYS B C 1
ATOM 883 O O . LYS B 1 13 ? 6.512 9.625 19.078 1 96.75 13 LYS B O 1
ATOM 888 N N . ALA B 1 14 ? 7.293 7.602 18.984 1 98 14 ALA B N 1
ATOM 889 C CA . ALA B 1 14 ? 8.68 8.062 18.969 1 98 14 ALA B CA 1
ATOM 890 C C . ALA B 1 14 ? 8.953 8.961 17.766 1 98 14 ALA B C 1
ATOM 892 O O . ALA B 1 14 ? 9.508 10.055 17.922 1 98 14 ALA B O 1
ATOM 893 N N . ASN B 1 15 ? 8.586 8.5 16.609 1 98.31 15 ASN B N 1
ATOM 894 C CA . ASN B 1 15 ? 8.812 9.281 15.406 1 98.31 15 ASN B CA 1
ATOM 895 C C . ASN B 1 15 ? 7.965 10.555 15.391 1 98.31 15 ASN B C 1
ATOM 897 O O . ASN B 1 15 ? 8.414 11.594 14.914 1 98.31 15 ASN B O 1
ATOM 901 N N . VAL B 1 16 ? 6.777 10.477 15.906 1 97.94 16 VAL B N 1
ATOM 902 C CA . VAL B 1 16 ? 5.875 11.625 15.938 1 97.94 16 VAL B CA 1
ATOM 903 C C . VAL B 1 16 ? 6.438 12.695 16.875 1 97.94 16 VAL B C 1
ATOM 905 O O . VAL B 1 16 ? 6.402 13.891 16.547 1 97.94 16 VAL B O 1
ATOM 908 N N . GLU B 1 17 ? 6.969 12.297 17.969 1 97.81 17 GLU B N 1
ATOM 909 C CA . GLU B 1 17 ? 7.512 13.234 18.953 1 97.81 17 GLU B CA 1
ATOM 910 C C . GLU B 1 17 ? 8.727 13.969 18.391 1 97.81 17 GLU B C 1
ATOM 912 O O . GLU B 1 17 ? 9.086 15.047 18.875 1 97.81 17 GLU B O 1
ATOM 917 N N . ALA B 1 18 ? 9.359 13.406 17.422 1 97.81 18 ALA B N 1
ATOM 918 C CA . ALA B 1 18 ? 10.547 14.008 16.812 1 97.81 18 ALA B CA 1
ATOM 919 C C . ALA B 1 18 ? 10.172 15.047 15.773 1 97.81 18 ALA B C 1
ATOM 921 O O . ALA B 1 18 ? 11.023 15.812 15.312 1 97.81 18 ALA B O 1
ATOM 922 N N . VAL B 1 19 ? 8.93 15.102 15.414 1 97.62 19 VAL B N 1
ATOM 923 C CA . VAL B 1 19 ? 8.453 16.078 14.438 1 97.62 19 VAL B CA 1
ATOM 924 C C . VAL B 1 19 ? 8.453 17.469 15.062 1 97.62 19 VAL B C 1
ATOM 926 O O . VAL B 1 19 ? 8.047 17.641 16.203 1 97.62 19 VAL B O 1
ATOM 929 N N . PRO B 1 20 ? 8.875 18.438 14.266 1 97.75 20 PRO B N 1
ATOM 930 C CA . PRO B 1 20 ? 8.906 19.797 14.805 1 97.75 20 PRO B CA 1
ATOM 931 C C . PRO B 1 20 ? 7.512 20.344 15.117 1 97.75 20 PRO B C 1
ATOM 933 O O . PRO B 1 20 ? 6.543 20 14.422 1 97.75 20 PRO B O 1
ATOM 936 N N . GLU B 1 21 ? 7.406 21.25 16.172 1 97.81 21 GLU B N 1
ATOM 937 C CA . GLU B 1 21 ? 6.199 22.031 16.438 1 97.81 21 GLU B CA 1
ATOM 938 C C . GLU B 1 21 ? 6.109 23.25 15.531 1 97.81 21 GLU B C 1
ATOM 940 O O . GLU B 1 21 ? 6.367 24.375 15.961 1 97.81 21 GLU B O 1
ATOM 945 N N . SER B 1 22 ? 5.793 23.062 14.305 1 97.94 22 SER B N 1
ATOM 946 C CA . SER B 1 22 ? 5.742 24.078 13.258 1 97.94 22 SER B CA 1
ATOM 947 C C . SER B 1 22 ? 4.598 23.812 12.289 1 97.94 22 SER B C 1
ATOM 949 O O . SER B 1 22 ? 4.09 22.688 12.211 1 97.94 22 SER B O 1
ATOM 951 N N . PRO B 1 23 ? 4.145 24.906 11.664 1 98.31 23 PRO B N 1
ATOM 952 C CA . PRO B 1 23 ? 3.131 24.672 10.633 1 98.31 23 PRO B CA 1
ATOM 953 C C . PRO B 1 23 ? 3.602 23.719 9.547 1 98.31 23 PRO B C 1
ATOM 955 O O . PRO B 1 23 ? 4.773 23.734 9.156 1 98.31 23 PRO B O 1
ATOM 958 N N . GLY B 1 24 ? 2.711 22.812 9.125 1 98.12 24 GLY B N 1
ATOM 959 C CA . GLY B 1 24 ? 3.133 21.875 8.102 1 98.12 24 GLY B CA 1
ATOM 960 C C . GLY B 1 24 ? 2.01 20.984 7.617 1 98.12 24 GLY B C 1
ATOM 961 O O . GLY B 1 24 ? 0.847 21.188 7.977 1 98.12 24 GLY B O 1
ATOM 962 N N . VAL B 1 25 ? 2.344 20.094 6.68 1 98.44 25 VAL B N 1
ATOM 963 C CA . VAL B 1 25 ? 1.455 19.109 6.07 1 98.44 25 VAL B CA 1
ATOM 964 C C . VAL B 1 25 ? 1.988 17.703 6.324 1 98.44 25 VAL B C 1
ATOM 966 O O . VAL B 1 25 ? 3.201 17.484 6.324 1 98.44 25 VAL B O 1
ATOM 969 N N . CYS B 1 26 ? 1.05 16.766 6.555 1 98.31 26 CYS B N 1
ATOM 970 C CA . CYS B 1 26 ? 1.451 15.375 6.703 1 98.31 26 CYS B CA 1
ATOM 971 C C . CYS B 1 26 ? 0.629 14.469 5.793 1 98.31 26 CYS B C 1
ATOM 973 O O . CYS B 1 26 ? -0.513 14.789 5.461 1 98.31 26 CYS B O 1
ATOM 975 N N . VAL B 1 27 ? 1.245 13.406 5.363 1 97.5 27 VAL B N 1
ATOM 976 C CA . VAL B 1 27 ? 0.618 12.344 4.578 1 97.5 27 VAL B CA 1
ATOM 977 C C . VAL B 1 27 ? 0.853 10.992 5.25 1 97.5 27 VAL B C 1
ATOM 979 O O . VAL B 1 27 ? 1.969 10.695 5.68 1 97.5 27 VAL B O 1
ATOM 982 N N . MET B 1 28 ? -0.233 10.234 5.414 1 97.62 28 MET B N 1
ATOM 983 C CA . MET B 1 28 ? -0.157 8.938 6.066 1 97.62 28 MET B CA 1
ATOM 984 C C . MET B 1 28 ? -0.627 7.828 5.133 1 97.62 28 MET B C 1
ATOM 986 O O . MET B 1 28 ? -1.651 7.969 4.461 1 97.62 28 MET B O 1
ATOM 990 N N . HIS B 1 29 ? 0.113 6.73 5.09 1 95.25 29 HIS B N 1
ATOM 991 C CA . HIS B 1 29 ? -0.327 5.613 4.258 1 95.25 29 HIS B CA 1
ATOM 992 C C . HIS B 1 29 ? -0.328 4.309 5.047 1 95.25 29 HIS B C 1
ATOM 994 O O . HIS B 1 29 ? 0.41 4.168 6.023 1 95.25 29 HIS B O 1
ATOM 1000 N N . ALA B 1 30 ? -1.252 3.422 4.617 1 90.12 30 ALA B N 1
ATOM 1001 C CA . ALA B 1 30 ? -1.288 2.07 5.168 1 90.12 30 ALA B CA 1
ATOM 1002 C C . ALA B 1 30 ? -0.178 1.205 4.578 1 90.12 30 ALA B C 1
ATOM 1004 O O . ALA B 1 30 ? 0.557 1.648 3.691 1 90.12 30 ALA B O 1
ATOM 1005 N N . ARG B 1 31 ? -0.006 0.059 5.172 1 83.62 31 ARG B N 1
ATOM 1006 C CA . ARG B 1 31 ? 0.938 -0.925 4.656 1 83.62 31 ARG B CA 1
ATOM 1007 C C . ARG B 1 31 ? 0.604 -1.299 3.215 1 83.62 31 ARG B C 1
ATOM 1009 O O . ARG B 1 31 ? -0.552 -1.206 2.797 1 83.62 31 ARG B O 1
ATOM 1016 N N . MET B 1 32 ? 1.693 -1.586 2.51 1 82.56 32 MET B N 1
ATOM 1017 C CA . MET B 1 32 ? 1.46 -2.17 1.191 1 82.56 32 MET B CA 1
ATOM 1018 C C . MET B 1 32 ? 0.497 -3.348 1.281 1 82.56 32 MET B C 1
ATOM 1020 O O . MET B 1 32 ? 0.628 -4.195 2.164 1 82.56 32 MET B O 1
ATOM 1024 N N . LYS B 1 33 ? -0.543 -3.252 0.55 1 86.88 33 LYS B N 1
ATOM 1025 C CA . LYS B 1 33 ? -1.56 -4.301 0.581 1 86.88 33 LYS B CA 1
ATOM 1026 C C . LYS B 1 33 ? -1.252 -5.395 -0.438 1 86.88 33 LYS B C 1
ATOM 1028 O O . LYS B 1 33 ? -1.365 -5.176 -1.646 1 86.88 33 LYS B O 1
ATOM 1033 N N . ILE B 1 34 ? -0.794 -6.516 0.062 1 94.06 34 ILE B N 1
ATOM 1034 C CA . ILE B 1 34 ? -0.609 -7.672 -0.808 1 94.06 34 ILE B CA 1
ATOM 1035 C C . ILE B 1 34 ? -1.966 -8.164 -1.307 1 94.06 34 ILE B C 1
ATOM 1037 O O . ILE B 1 34 ? -2.893 -8.359 -0.516 1 94.06 34 ILE B O 1
ATOM 1041 N N . LEU B 1 35 ? -2.072 -8.305 -2.631 1 94.94 35 LEU B N 1
ATOM 1042 C CA . LEU B 1 35 ? -3.326 -8.734 -3.236 1 94.94 35 LEU B CA 1
ATOM 1043 C C . LEU B 1 35 ? -3.297 -10.227 -3.545 1 94.94 35 LEU B C 1
ATOM 1045 O O . LEU B 1 35 ? -4.336 -10.891 -3.516 1 94.94 35 LEU B O 1
ATOM 1049 N N . TYR B 1 36 ? -2.088 -10.68 -3.871 1 97.31 36 TYR B N 1
ATOM 1050 C CA . TYR B 1 36 ? -2.027 -12.023 -4.441 1 97.31 36 TYR B CA 1
ATOM 1051 C C . TYR B 1 36 ? -0.642 -12.633 -4.262 1 97.31 36 TYR B C 1
ATOM 1053 O O . TYR B 1 36 ? 0.37 -11.945 -4.41 1 97.31 36 TYR B O 1
ATOM 1061 N N . ILE B 1 37 ? -0.688 -13.875 -3.889 1 97.94 37 ILE B N 1
ATOM 1062 C CA . ILE B 1 37 ? 0.495 -14.727 -3.881 1 97.94 37 ILE B CA 1
ATOM 1063 C C . ILE B 1 37 ? 0.242 -15.969 -4.734 1 97.94 37 ILE B C 1
ATOM 1065 O O . ILE B 1 37 ? -0.679 -16.75 -4.457 1 97.94 37 ILE B O 1
ATOM 1069 N N . GLY B 1 38 ? 1.076 -16.141 -5.719 1 97.5 38 GLY B N 1
ATOM 1070 C CA . GLY B 1 38 ? 0.882 -17.266 -6.633 1 97.5 38 GLY B CA 1
ATOM 1071 C C . GLY B 1 38 ? 2.135 -18.094 -6.836 1 97.5 38 GLY B C 1
ATOM 1072 O O . GLY B 1 38 ? 3.232 -17.672 -6.465 1 97.5 38 GLY B O 1
ATOM 1073 N N . ALA B 1 39 ? 1.938 -19.312 -7.336 1 97.62 39 ALA B N 1
ATOM 1074 C CA . ALA B 1 39 ? 3 -20.234 -7.727 1 97.62 39 ALA B CA 1
ATOM 1075 C C . ALA B 1 39 ? 2.594 -21.047 -8.945 1 97.62 39 ALA B C 1
ATOM 1077 O O . ALA B 1 39 ? 1.414 -21.359 -9.125 1 97.62 39 ALA B O 1
ATOM 1078 N N . SER B 1 40 ? 3.594 -21.312 -9.75 1 97.81 40 SER B N 1
ATOM 1079 C CA . SER B 1 40 ? 3.34 -22.078 -10.961 1 97.81 40 SER B CA 1
ATOM 1080 C C . SER B 1 40 ? 4.617 -22.719 -11.492 1 97.81 40 SER B C 1
ATOM 1082 O O . SER B 1 40 ? 5.719 -22.219 -11.242 1 97.81 40 SER B O 1
ATOM 1084 N N . PRO B 1 41 ? 4.477 -23.875 -12.242 1 98.12 41 PRO B N 1
ATOM 1085 C CA . PRO B 1 41 ? 5.625 -24.406 -12.977 1 98.12 41 PRO B CA 1
ATOM 1086 C C . PRO B 1 41 ? 6.09 -23.469 -14.094 1 98.12 41 PRO B C 1
ATOM 1088 O O . PRO B 1 41 ? 7.172 -23.656 -14.648 1 98.12 41 PRO B O 1
ATOM 1091 N N . ASN B 1 42 ? 5.297 -22.547 -14.352 1 98.06 42 ASN B N 1
ATOM 1092 C CA . ASN B 1 42 ? 5.598 -21.484 -15.312 1 98.06 42 ASN B CA 1
ATOM 1093 C C . ASN B 1 42 ? 5.137 -20.125 -14.812 1 98.06 42 ASN B C 1
ATOM 1095 O O . ASN B 1 42 ? 4.016 -19.703 -15.102 1 98.06 42 ASN B O 1
ATOM 1099 N N . ILE B 1 43 ? 6.078 -19.375 -14.203 1 97.62 43 ILE B N 1
ATOM 1100 C CA . ILE B 1 43 ? 5.699 -18.172 -13.453 1 97.62 43 ILE B CA 1
ATOM 1101 C C . ILE B 1 43 ? 5.316 -17.062 -14.422 1 97.62 43 ILE B C 1
ATOM 1103 O O . ILE B 1 43 ? 4.465 -16.234 -14.109 1 97.62 43 ILE B O 1
ATOM 1107 N N . ARG B 1 44 ? 5.918 -17.031 -15.617 1 98.06 44 ARG B N 1
ATOM 1108 C CA . ARG B 1 44 ? 5.496 -16.047 -16.609 1 98.06 44 ARG B CA 1
ATOM 1109 C C . ARG B 1 44 ? 4.027 -16.219 -16.969 1 98.06 44 ARG B C 1
ATOM 1111 O O . ARG B 1 44 ? 3.266 -15.258 -17 1 98.06 44 ARG B O 1
ATOM 1118 N N . GLN B 1 45 ? 3.627 -17.469 -17.203 1 97 45 GLN B N 1
ATOM 1119 C CA . GLN B 1 45 ? 2.244 -17.766 -17.562 1 97 45 GLN B CA 1
ATOM 1120 C C . GLN B 1 45 ? 1.288 -17.391 -16.438 1 97 45 GLN B C 1
ATOM 1122 O O . GLN B 1 45 ? 0.194 -16.875 -16.688 1 97 45 GLN B O 1
ATOM 1127 N N . GLU B 1 46 ? 1.682 -17.719 -15.273 1 96.25 46 GLU B N 1
ATOM 1128 C CA . GLU B 1 46 ? 0.889 -17.328 -14.109 1 96.25 46 GLU B CA 1
ATOM 1129 C C . GLU B 1 46 ? 0.635 -15.828 -14.078 1 96.25 46 GLU B C 1
ATOM 1131 O O . GLU B 1 46 ? -0.51 -15.391 -13.953 1 96.25 46 GLU B O 1
ATOM 1136 N N . LEU B 1 47 ? 1.639 -15.047 -14.273 1 97.69 47 LEU B N 1
ATOM 1137 C CA . LEU B 1 47 ? 1.541 -13.594 -14.258 1 97.69 47 LEU B CA 1
ATOM 1138 C C . LEU B 1 47 ? 0.72 -13.086 -15.438 1 97.69 47 LEU B C 1
ATOM 1140 O O . LEU B 1 47 ? -0.08 -12.156 -15.289 1 97.69 47 LEU B O 1
ATOM 1144 N N . MET B 1 48 ? 0.926 -13.727 -16.547 1 97 48 MET B N 1
ATOM 1145 C CA . MET B 1 48 ? 0.152 -13.336 -17.719 1 97 48 MET B CA 1
ATOM 1146 C C . MET B 1 48 ? -1.342 -13.516 -17.469 1 97 48 MET B C 1
ATOM 1148 O O . MET B 1 48 ? -2.145 -12.656 -17.844 1 97 48 MET B O 1
ATOM 1152 N N . GLY B 1 49 ? -1.678 -14.57 -16.828 1 95.56 49 GLY B N 1
ATOM 1153 C CA . GLY B 1 49 ? -3.066 -14.828 -16.484 1 95.56 49 GLY B CA 1
ATOM 1154 C C . GLY B 1 49 ? -3.645 -13.797 -15.523 1 95.56 49 GLY B C 1
ATOM 1155 O O . GLY B 1 49 ? -4.828 -13.469 -15.602 1 95.56 49 GLY B O 1
ATOM 1156 N N . ARG B 1 50 ? -2.818 -13.227 -14.734 1 96.25 50 ARG B N 1
ATOM 1157 C CA . ARG B 1 50 ? -3.271 -12.289 -13.711 1 96.25 50 ARG B CA 1
ATOM 1158 C C . ARG B 1 50 ? -3.52 -10.906 -14.312 1 96.25 50 ARG B C 1
ATOM 1160 O O . ARG B 1 50 ? -4.223 -10.086 -13.719 1 96.25 50 ARG B O 1
ATOM 1167 N N . LEU B 1 51 ? -2.996 -10.648 -15.484 1 95.94 51 LEU B N 1
ATOM 1168 C CA . LEU B 1 51 ? -3.178 -9.352 -16.141 1 95.94 51 LEU B CA 1
ATOM 1169 C C . LEU B 1 51 ? -4.633 -9.148 -16.531 1 95.94 51 LEU B C 1
ATOM 1171 O O . LEU B 1 51 ? -5.121 -8.016 -16.547 1 95.94 51 LEU B O 1
ATOM 1175 N N . SER B 1 52 ? -5.246 -10.219 -16.75 1 93.31 52 SER B N 1
ATOM 1176 C CA . SER B 1 52 ? -6.621 -10.117 -17.219 1 93.31 52 SER B CA 1
ATOM 1177 C C . SER B 1 52 ? -7.617 -10.398 -16.094 1 93.31 52 SER B C 1
ATOM 1179 O O . SER B 1 52 ? -8.828 -10.305 -16.297 1 93.31 52 SER B O 1
ATOM 1181 N N . ASP B 1 53 ? -7.164 -10.766 -14.984 1 93.75 53 ASP B N 1
ATOM 1182 C CA . ASP B 1 53 ? -8.023 -11.016 -13.828 1 93.75 53 ASP B CA 1
ATOM 1183 C C . ASP B 1 53 ? -8.453 -9.703 -13.172 1 93.75 53 ASP B C 1
ATOM 1185 O O . ASP B 1 53 ? -7.613 -8.891 -12.789 1 93.75 53 ASP B O 1
ATOM 1189 N N . PRO B 1 54 ? -9.75 -9.516 -12.977 1 92.06 54 PRO B N 1
ATOM 1190 C CA . PRO B 1 54 ? -10.25 -8.234 -12.477 1 92.06 54 PRO B CA 1
ATOM 1191 C C . PRO B 1 54 ? -9.734 -7.906 -11.078 1 92.06 54 PRO B C 1
ATOM 1193 O O . PRO B 1 54 ? -9.57 -6.73 -10.734 1 92.06 54 PRO B O 1
ATOM 1196 N N . CYS B 1 55 ? -9.484 -8.867 -10.281 1 92.81 55 CYS B N 1
ATOM 1197 C CA . CYS B 1 55 ? -9 -8.625 -8.93 1 92.81 55 CYS B CA 1
ATOM 1198 C C . CYS B 1 55 ? -7.52 -8.266 -8.938 1 92.81 55 CYS B C 1
ATOM 1200 O O . CYS B 1 55 ? -7.133 -7.223 -8.398 1 92.81 55 CYS B O 1
ATOM 1202 N N . THR B 1 56 ? -6.715 -9.016 -9.641 1 94.69 56 THR B N 1
ATOM 1203 C CA . THR B 1 56 ? -5.273 -8.812 -9.625 1 94.69 56 THR B CA 1
ATOM 1204 C C . THR B 1 56 ? -4.875 -7.68 -10.562 1 94.69 56 THR B C 1
ATOM 1206 O O . THR B 1 56 ? -3.785 -7.117 -10.438 1 94.69 56 THR B O 1
ATOM 1209 N N . ALA B 1 57 ? -5.758 -7.383 -11.391 1 89.75 57 ALA B N 1
ATOM 1210 C CA . ALA B 1 57 ? -5.473 -6.285 -12.305 1 89.75 57 ALA B CA 1
ATOM 1211 C C . ALA B 1 57 ? -5.316 -4.969 -11.555 1 89.75 57 ALA B C 1
ATOM 1213 O O . ALA B 1 57 ? -4.773 -3.998 -12.086 1 89.75 57 ALA B O 1
ATOM 1214 N N . LYS B 1 58 ? -5.738 -4.922 -10.344 1 87.19 58 LYS B N 1
ATOM 1215 C CA . LYS B 1 58 ? -5.605 -3.744 -9.484 1 87.19 58 LYS B CA 1
ATOM 1216 C C . LYS B 1 58 ? -4.195 -3.639 -8.914 1 87.19 58 LYS B C 1
ATOM 1218 O O . LYS B 1 58 ? -3.836 -2.619 -8.32 1 87.19 58 LYS B O 1
ATOM 1223 N N . ALA B 1 59 ? -3.402 -4.641 -9.148 1 95 59 ALA B N 1
ATOM 1224 C CA . ALA B 1 59 ? -2.043 -4.625 -8.617 1 95 59 ALA B CA 1
ATOM 1225 C C . ALA B 1 59 ? -1.184 -3.59 -9.344 1 95 59 ALA B C 1
ATOM 1227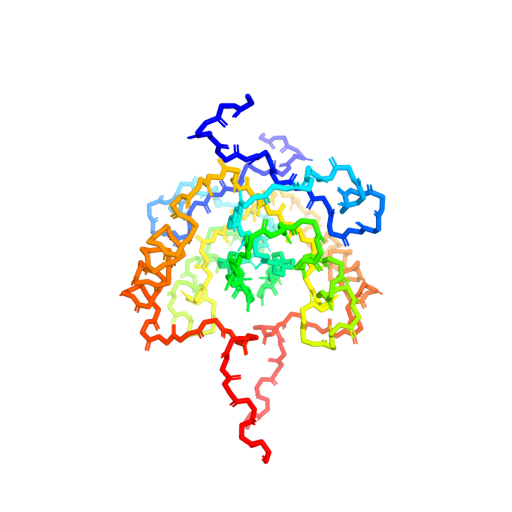 O O . ALA B 1 59 ? -1.362 -3.352 -10.539 1 95 59 ALA B O 1
ATOM 1228 N N . LYS B 1 60 ? -0.341 -2.955 -8.602 1 93.88 60 LYS B N 1
ATOM 1229 C CA . LYS B 1 60 ? 0.571 -1.966 -9.172 1 93.88 60 LYS B CA 1
ATOM 1230 C C . LYS B 1 60 ? 1.931 -2.586 -9.484 1 93.88 60 LYS B C 1
ATOM 1232 O O . LYS B 1 60 ? 2.518 -2.316 -10.531 1 93.88 60 LYS B O 1
ATOM 1237 N N . ARG B 1 61 ? 2.385 -3.408 -8.609 1 96.12 61 ARG B N 1
ATOM 1238 C CA . ARG B 1 61 ? 3.701 -4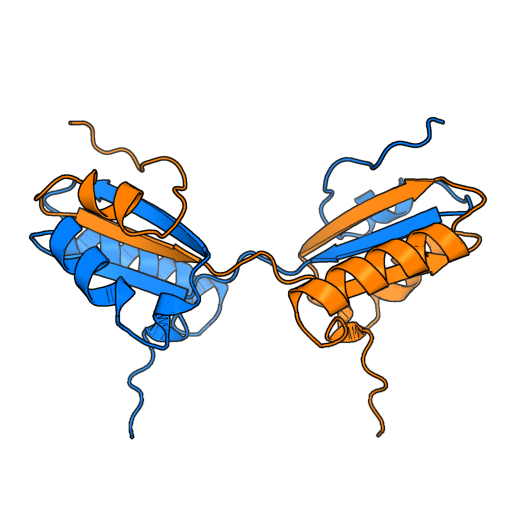.02 -8.781 1 96.12 61 ARG B CA 1
ATOM 1239 C C . ARG B 1 61 ? 3.664 -5.504 -8.438 1 96.12 61 ARG B C 1
ATOM 1241 O O . ARG B 1 61 ? 2.719 -5.977 -7.801 1 96.12 61 ARG B O 1
ATOM 1248 N N . PHE B 1 62 ? 4.684 -6.199 -8.891 1 97.81 62 PHE B N 1
ATOM 1249 C CA . PHE B 1 62 ? 4.895 -7.598 -8.547 1 97.81 62 PHE B CA 1
ATOM 1250 C C . PHE B 1 62 ? 6.383 -7.906 -8.414 1 97.81 62 PHE B C 1
ATOM 1252 O O . PHE B 1 62 ? 7.223 -7.145 -8.891 1 97.81 62 PHE B O 1
ATOM 1259 N N . ARG B 1 63 ? 6.652 -8.992 -7.723 1 97.81 63 ARG B N 1
ATOM 1260 C CA . ARG B 1 63 ? 7.98 -9.602 -7.711 1 97.81 63 ARG B CA 1
ATOM 1261 C C . ARG B 1 63 ? 7.883 -11.125 -7.773 1 97.81 63 ARG B C 1
ATOM 1263 O O . ARG B 1 63 ? 6.812 -11.695 -7.547 1 97.81 63 ARG B O 1
ATOM 1270 N N . TYR B 1 64 ? 9.039 -11.672 -8.156 1 98.38 64 TYR B N 1
ATOM 1271 C CA . TYR B 1 64 ? 9 -13.125 -8.312 1 98.38 64 TYR B CA 1
ATOM 1272 C C . TYR B 1 64 ? 10.344 -13.75 -7.965 1 98.38 64 TYR B C 1
ATOM 1274 O O . TYR B 1 64 ? 11.359 -13.055 -7.891 1 98.38 64 TYR B O 1
ATOM 1282 N N . ILE B 1 65 ? 10.312 -15.055 -7.652 1 98 65 ILE B N 1
ATOM 1283 C CA . ILE B 1 65 ? 11.5 -15.898 -7.488 1 98 65 ILE B CA 1
ATOM 1284 C C . ILE B 1 65 ? 11.375 -17.141 -8.359 1 98 65 ILE B C 1
ATOM 1286 O O . ILE B 1 65 ? 10.297 -17.75 -8.438 1 98 65 ILE B O 1
ATOM 1290 N N . VAL B 1 66 ? 12.508 -17.406 -9.094 1 97.88 66 VAL B N 1
ATOM 1291 C CA . VAL B 1 66 ? 12.578 -18.656 -9.828 1 97.88 66 VAL B CA 1
ATOM 1292 C C . VAL B 1 66 ? 13.094 -19.766 -8.914 1 97.88 66 VAL B C 1
ATOM 1294 O O . VAL B 1 66 ? 14.172 -19.656 -8.328 1 97.88 66 VAL B O 1
ATOM 1297 N N . THR B 1 67 ? 12.242 -20.766 -8.781 1 97.75 67 THR B N 1
ATOM 1298 C CA . THR B 1 67 ? 12.617 -21.859 -7.891 1 97.75 67 THR B CA 1
ATOM 1299 C C . THR B 1 67 ? 11.828 -23.125 -8.219 1 97.75 67 THR B C 1
ATOM 1301 O O . THR B 1 67 ? 10.617 -23.078 -8.43 1 97.75 67 THR B O 1
ATOM 1304 N N . PRO B 1 68 ? 12.547 -24.312 -8.242 1 96.56 68 PRO B N 1
ATOM 1305 C CA . PRO B 1 68 ? 11.805 -25.578 -8.43 1 96.56 68 PRO B CA 1
ATOM 1306 C C . PRO B 1 68 ? 10.914 -25.922 -7.242 1 96.56 68 PRO B C 1
ATOM 1308 O O . PRO B 1 68 ? 9.969 -26.703 -7.379 1 96.56 68 PRO B O 1
ATOM 1311 N N . ALA B 1 69 ? 11.172 -25.359 -6.098 1 97.19 69 ALA B N 1
ATOM 1312 C CA . ALA B 1 69 ? 10.375 -25.609 -4.895 1 97.19 69 ALA B CA 1
ATOM 1313 C C . ALA B 1 69 ? 9.242 -24.594 -4.77 1 97.19 69 ALA B C 1
ATOM 1315 O O . ALA B 1 69 ? 8.984 -24.078 -3.682 1 97.19 69 ALA B O 1
ATOM 1316 N N . PHE B 1 70 ? 8.562 -24.344 -5.863 1 97.31 70 PHE B N 1
ATOM 1317 C CA . PHE B 1 70 ? 7.625 -23.234 -5.914 1 97.31 70 PHE B CA 1
ATOM 1318 C C . PHE B 1 70 ? 6.426 -23.484 -5.008 1 97.31 70 PHE B C 1
ATOM 1320 O O . PHE B 1 70 ? 5.891 -22.562 -4.398 1 97.31 70 PHE B O 1
ATOM 1327 N N . GLU B 1 71 ? 5.996 -24.688 -4.785 1 97.62 71 GLU B N 1
ATOM 1328 C CA . GLU B 1 71 ? 4.859 -24.969 -3.918 1 97.62 71 GLU B CA 1
ATOM 1329 C C . GLU B 1 71 ? 5.199 -24.703 -2.455 1 97.62 71 GLU B C 1
ATOM 1331 O O . GLU B 1 71 ? 4.422 -24.062 -1.743 1 97.62 71 GLU B O 1
ATOM 1336 N N . SER B 1 72 ? 6.324 -25.156 -2.08 1 97.5 72 SER B N 1
ATOM 1337 C CA . SER B 1 72 ? 6.746 -24.953 -0.697 1 97.5 72 SER B CA 1
ATOM 1338 C C . SER B 1 72 ? 6.977 -23.484 -0.393 1 97.5 72 SER B C 1
ATOM 1340 O O . SER B 1 72 ? 6.605 -23 0.678 1 97.5 72 SER B O 1
ATOM 1342 N N . VAL B 1 73 ? 7.57 -22.797 -1.283 1 97 73 VAL B N 1
ATOM 1343 C CA . VAL B 1 73 ? 7.84 -21.375 -1.104 1 97 73 VAL B CA 1
ATOM 1344 C C . VAL B 1 73 ? 6.527 -20.609 -1.015 1 97 73 VAL B C 1
ATOM 1346 O O . VAL B 1 73 ? 6.367 -19.734 -0.156 1 97 73 VAL B O 1
ATOM 1349 N N . LYS B 1 74 ? 5.645 -20.906 -1.911 1 97.75 74 LYS B N 1
ATOM 1350 C CA . LYS B 1 74 ? 4.332 -20.266 -1.846 1 97.75 74 LYS B CA 1
ATOM 1351 C C . LYS B 1 74 ? 3.666 -20.516 -0.495 1 97.75 74 LYS B C 1
ATOM 1353 O O . LYS B 1 74 ? 3.141 -19.578 0.122 1 97.75 74 LYS B O 1
ATOM 1358 N N . GLU B 1 75 ? 3.652 -21.719 -0.056 1 97.5 75 GLU B N 1
ATOM 1359 C CA . GLU B 1 75 ? 3.043 -22.062 1.225 1 97.5 75 GLU B CA 1
ATOM 1360 C C . GLU B 1 75 ? 3.646 -21.25 2.363 1 97.5 75 GLU B C 1
ATOM 1362 O O . GLU B 1 75 ? 2.926 -20.766 3.236 1 97.5 75 GLU B O 1
ATOM 1367 N N . GLN B 1 76 ? 4.91 -21.125 2.295 1 97.44 76 GLN B N 1
ATOM 1368 C CA . GLN B 1 76 ? 5.605 -20.328 3.307 1 97.44 76 GLN B CA 1
ATOM 1369 C C . GLN B 1 76 ? 5.168 -18.875 3.266 1 97.44 76 GLN B C 1
ATOM 1371 O O . GLN B 1 76 ? 4.898 -18.266 4.309 1 97.44 76 GLN B O 1
ATOM 1376 N N . GLN B 1 77 ? 5.094 -18.312 2.072 1 97 77 GLN B N 1
ATOM 1377 C CA . GLN B 1 77 ? 4.676 -16.922 1.905 1 97 77 GLN B CA 1
ATOM 1378 C C . GLN B 1 77 ? 3.248 -16.719 2.398 1 97 77 GLN B C 1
ATOM 1380 O O . GLN B 1 77 ? 2.953 -15.711 3.051 1 97 77 GLN B O 1
ATOM 1385 N N . VAL B 1 78 ? 2.395 -17.594 2.072 1 97.06 78 VAL B N 1
ATOM 1386 C CA . VAL B 1 78 ? 0.996 -17.5 2.479 1 97.06 78 VAL B CA 1
ATOM 1387 C C . VAL B 1 78 ? 0.889 -17.641 3.996 1 97.06 78 VAL B C 1
ATOM 1389 O O . VAL B 1 78 ? 0.156 -16.891 4.645 1 97.06 78 VAL B O 1
ATOM 1392 N N . LYS B 1 79 ? 1.602 -18.594 4.516 1 97.19 79 LYS B N 1
ATOM 1393 C CA . LYS B 1 79 ? 1.615 -18.781 5.965 1 97.19 79 LYS B CA 1
ATOM 1394 C C . LYS B 1 79 ? 2.057 -17.516 6.684 1 97.19 79 LYS B C 1
ATOM 1396 O O . LYS B 1 79 ? 1.43 -17.094 7.66 1 97.19 79 LYS B O 1
ATOM 1401 N N . GLU B 1 80 ? 3.098 -16.984 6.207 1 95.88 80 GLU B N 1
ATOM 1402 C CA . GLU B 1 80 ? 3.607 -15.734 6.781 1 95.88 80 GLU B CA 1
ATOM 1403 C C . GLU B 1 80 ? 2.57 -14.617 6.691 1 95.88 80 GLU B C 1
ATOM 1405 O O . GLU B 1 80 ? 2.359 -13.883 7.652 1 95.88 80 GLU B O 1
ATOM 1410 N N . TYR B 1 81 ? 1.98 -14.477 5.594 1 95.12 81 TYR B N 1
ATOM 1411 C CA . TYR B 1 81 ? 0.958 -13.453 5.398 1 95.12 81 TYR B CA 1
ATOM 1412 C C . TYR B 1 81 ? -0.209 -13.664 6.355 1 95.12 81 TYR B C 1
ATOM 1414 O O . TYR B 1 81 ? -0.644 -12.719 7.027 1 95.12 81 TYR B O 1
ATOM 1422 N N . VAL B 1 82 ? -0.701 -14.852 6.387 1 94.75 82 VAL B N 1
ATOM 1423 C CA . VAL B 1 82 ? -1.842 -15.18 7.234 1 94.75 82 VAL B CA 1
ATOM 1424 C C . VAL B 1 82 ? -1.469 -14.969 8.703 1 94.75 82 VAL B C 1
ATOM 1426 O O . VAL B 1 82 ? -2.287 -14.5 9.492 1 94.75 82 VAL B O 1
ATOM 1429 N N . GLY B 1 83 ? -0.325 -15.406 9.039 1 94.12 83 GLY B N 1
ATOM 1430 C CA . GLY B 1 83 ? 0.149 -15.156 10.391 1 94.12 83 GLY B CA 1
ATOM 1431 C C . GLY B 1 83 ? 0.095 -13.695 10.781 1 94.12 83 GLY B C 1
ATOM 1432 O O . GLY B 1 83 ? -0.253 -13.359 11.922 1 94.12 83 GLY B O 1
ATOM 1433 N N . LYS B 1 84 ? 0.377 -12.836 9.891 1 88.38 84 LYS B N 1
ATOM 1434 C CA . LYS B 1 84 ? 0.452 -11.398 10.125 1 88.38 84 LYS B CA 1
ATOM 1435 C C . LYS B 1 84 ? -0.929 -10.75 10.039 1 88.38 84 LYS B C 1
ATOM 1437 O O . LYS B 1 84 ? -1.228 -9.805 10.766 1 88.38 84 LYS B O 1
ATOM 1442 N N . HIS B 1 85 ? -1.776 -11.273 9.211 1 89.44 85 HIS B N 1
ATOM 1443 C CA . HIS B 1 85 ? -3 -10.555 8.867 1 89.44 85 HIS B CA 1
ATOM 1444 C C . HIS B 1 85 ? -4.234 -11.328 9.32 1 89.44 85 HIS B C 1
ATOM 1446 O O . HIS B 1 85 ? -5.34 -10.781 9.352 1 89.44 85 HIS B O 1
ATOM 1452 N N . GLY B 1 86 ? -4.055 -12.469 9.586 1 91.62 86 GLY B N 1
ATOM 1453 C CA . GLY B 1 86 ? -5.152 -13.297 10.062 1 91.62 86 GLY B CA 1
ATOM 1454 C C . GLY B 1 86 ? -6.09 -13.734 8.961 1 91.62 86 GLY B C 1
ATOM 1455 O O . GLY B 1 86 ? -7.145 -14.32 9.227 1 91.62 86 GLY B O 1
ATOM 1456 N N . LYS B 1 87 ? -5.859 -13.43 7.738 1 92.75 87 LYS B N 1
ATOM 1457 C CA . LYS B 1 87 ? -6.676 -13.797 6.586 1 92.75 87 LYS B CA 1
ATOM 1458 C C . LYS B 1 87 ? -5.82 -13.93 5.328 1 92.75 87 LYS B C 1
ATOM 1460 O O . LYS B 1 87 ? -4.648 -13.547 5.324 1 92.75 87 LYS B O 1
ATOM 1465 N N . LEU B 1 88 ? -6.391 -14.438 4.238 1 94.38 88 LEU B N 1
ATOM 1466 C CA . LEU B 1 88 ? -5.707 -14.555 2.957 1 94.38 88 LEU B CA 1
ATOM 1467 C C . LEU B 1 88 ? -5.73 -13.227 2.207 1 94.38 88 LEU B C 1
ATOM 1469 O O . LEU B 1 88 ? -6.598 -12.391 2.453 1 94.38 88 LEU B O 1
ATOM 1473 N N . PRO B 1 89 ? -4.758 -13.141 1.262 1 94.88 89 PRO B N 1
ATOM 1474 C CA . PRO B 1 89 ? -4.848 -11.961 0.395 1 94.88 89 PRO B CA 1
ATOM 1475 C C . PRO B 1 89 ? -6.184 -11.875 -0.343 1 94.88 89 PRO B C 1
ATOM 1477 O O . PRO B 1 89 ? -6.758 -12.906 -0.711 1 94.88 89 PRO B O 1
ATOM 1480 N N . PRO B 1 90 ? -6.617 -10.734 -0.538 1 91.62 90 PRO B N 1
ATOM 1481 C CA . PRO B 1 90 ? -7.973 -10.523 -1.056 1 91.62 90 PRO B CA 1
ATOM 1482 C C . PRO B 1 90 ? -8.219 -11.242 -2.379 1 91.62 90 PRO B C 1
ATOM 1484 O O . PRO B 1 90 ? -9.33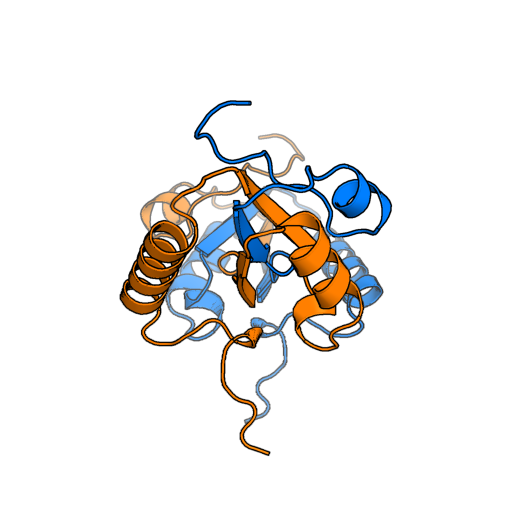6 -11.695 -2.643 1 91.62 90 PRO B O 1
ATOM 1487 N N . CYS B 1 91 ? -7.23 -11.336 -3.213 1 95.62 91 CYS B N 1
ATOM 1488 C CA . CYS B 1 91 ? -7.449 -11.922 -4.531 1 95.62 91 CYS B CA 1
ATOM 1489 C C . CYS B 1 91 ? -7.215 -13.422 -4.512 1 95.62 91 CYS B C 1
ATOM 1491 O O . CYS B 1 91 ? -7.121 -14.062 -5.566 1 95.62 91 CYS B O 1
ATOM 1493 N N . MET B 1 92 ? -6.996 -13.906 -3.363 1 93.94 92 MET B N 1
ATOM 1494 C CA . MET B 1 92 ? -6.836 -15.352 -3.221 1 93.94 92 MET B CA 1
ATOM 1495 C C . MET B 1 92 ? -8.07 -15.977 -2.568 1 93.94 92 MET B C 1
ATOM 1497 O O . MET B 1 92 ? -8.203 -17.203 -2.527 1 93.94 92 MET B O 1
ATOM 1501 N N . GLU B 1 93 ? -8.93 -15.078 -1.919 1 74.69 93 GLU B N 1
ATOM 1502 C CA . GLU B 1 93 ? -10.141 -15.594 -1.283 1 74.69 93 GLU B CA 1
ATOM 1503 C C . GLU B 1 93 ? -11.125 -16.109 -2.32 1 74.69 93 GLU B C 1
ATOM 1505 O O . GLU B 1 93 ? -11.211 -15.578 -3.43 1 74.69 93 GLU B O 1
ATOM 1510 N N . GLU B 1 94 ? -11.5 -17.484 -2.324 1 56.56 94 GLU B N 1
ATOM 1511 C CA . GLU B 1 94 ? -12.523 -18.078 -3.168 1 56.56 94 GLU B CA 1
ATOM 1512 C C . GLU B 1 94 ? -13.758 -17.188 -3.26 1 56.56 94 GLU B C 1
ATOM 1514 O O . GLU B 1 94 ? -14.258 -16.703 -2.244 1 56.56 94 GLU B O 1
ATOM 1519 N N . GLN B 1 95 ? -13.945 -16.328 -4.262 1 41.5 95 GLN B N 1
ATOM 1520 C CA . GLN B 1 95 ? -15.25 -15.734 -4.531 1 41.5 95 GLN B CA 1
ATOM 1521 C C . GLN B 1 95 ? -16.344 -16.797 -4.508 1 41.5 95 GLN B C 1
ATOM 1523 O O . GLN B 1 95 ? -16.344 -17.719 -5.32 1 41.5 95 GLN B O 1
ATOM 1528 N N . ASN B 1 96 ? -16.531 -17.391 -3.412 1 38.94 96 ASN B N 1
ATOM 1529 C CA . ASN B 1 96 ? -17.781 -18.141 -3.453 1 38.94 96 ASN B CA 1
ATOM 1530 C C . ASN B 1 96 ? -18.906 -17.328 -4.078 1 38.94 96 ASN B C 1
ATOM 1532 O O . ASN B 1 96 ? -19.312 -16.297 -3.529 1 38.94 96 ASN B O 1
ATOM 1536 N N . THR B 1 97 ? -18.828 -16.969 -5.234 1 28.02 97 THR B N 1
ATOM 1537 C CA . THR B 1 97 ? -20.156 -16.875 -5.828 1 28.02 97 THR B CA 1
ATOM 1538 C C . THR B 1 97 ? -20.766 -18.266 -6.027 1 28.02 97 THR B C 1
ATOM 1540 O O . THR B 1 97 ? -20.031 -19.234 -6.242 1 28.02 97 THR B O 1
#

pLDDT: mean 91.77, std 13.7, range [28.02, 98.44]